Protein AF-E7NC56-F1 (afdb_monomer)

Sequence (270 aa):
MKQPMNSKALTGGRTSPEFTEFTEALETSGTAPSSPSRRSALGLLSATAAGMLAGCTALPSSSGVTRSGVAASDTNALIETAPGPGEGDSAEDIVNGFLRAAIAGF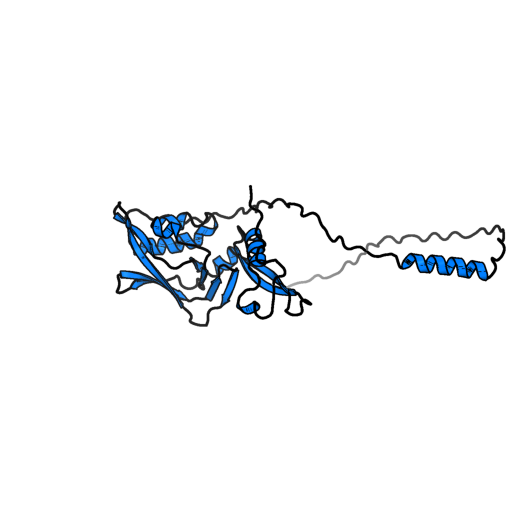SDDFATAKQFLSDHAVAQWRPLATVSAYSGSTEPQVSVAANGSFRVTSGQVGVLDSLGVFTPAQEGATYDGEFSLATNSTGQWRIVGLPQGILLPFSRLMQNFAVSSLAFLSGDRSRFVPELRWYPRSSQADSLVAGLLAGPSEWLSKGAFSLIPPNAGRAGRG

Nearest PDB structures (foldseek):
  3bzq-assembly1_A  TM=3.616E-01  e=1.947E+00  Mycobacterium tuberculosis H37Rv
  4pj8-assembly1_D  TM=1.754E-01  e=4.005E+00  Homo sapiens
  7k0x-assembly2_A  TM=1.407E-01  e=3.552E+00  Monodelphis domestica

Solvent-accessible surface area (backbone atoms only — not comparable to full-atom values): 16796 Å² total; per-residue (Å²): 142,87,87,82,88,89,88,81,89,85,88,83,89,80,84,80,89,80,83,82,82,85,85,81,87,84,87,90,77,89,78,86,78,79,84,74,56,80,69,60,59,56,53,54,56,52,55,59,61,61,63,69,74,73,72,75,80,74,71,73,92,68,76,82,85,73,84,73,78,80,74,79,79,86,67,90,61,83,83,59,78,52,72,61,75,61,89,82,46,48,70,67,51,40,55,55,40,27,50,51,10,51,64,32,14,83,83,60,81,28,52,54,24,46,62,28,32,30,75,69,31,49,76,71,58,38,62,66,54,22,40,39,24,23,73,60,87,61,77,68,44,79,45,77,44,97,87,71,33,38,38,40,35,37,58,30,51,26,38,29,42,65,76,13,44,72,44,74,46,56,93,88,33,65,43,80,40,59,34,36,72,44,63,48,99,85,68,43,59,22,36,56,42,64,64,72,24,41,69,37,38,41,66,55,48,62,70,50,32,42,82,42,75,47,73,31,27,32,80,85,64,81,45,77,45,75,42,74,27,45,31,48,59,94,47,32,75,61,48,50,53,52,35,57,62,71,34,56,53,81,91,45,45,86,53,32,43,58,88,65,58,92,83,63,70,81,81,75,87,125

Secondary structure (DSSP, 8-state):
---------------PPP----------------PPPHHHHHHHHHHHHHHTT-------S-----------------------PPTT--HHHHHHHHHHHHHHTTTTTTHHHHTTB-HHHHHH--TTSEEEEE-SSSPPEEEE-TTS-EEEEEEEEEEEETTS-EEEPPTT-EEEEEEEEEE-TTS-EEEEE--SSEEEEHHHHHHHEEEEEEEEEETTSSSEEEEEEEEEGGGHHHHHHHHHHH-S-TTTTTTEE--S-TT--PPP--

pLDDT: mean 79.97, std 22.04, range 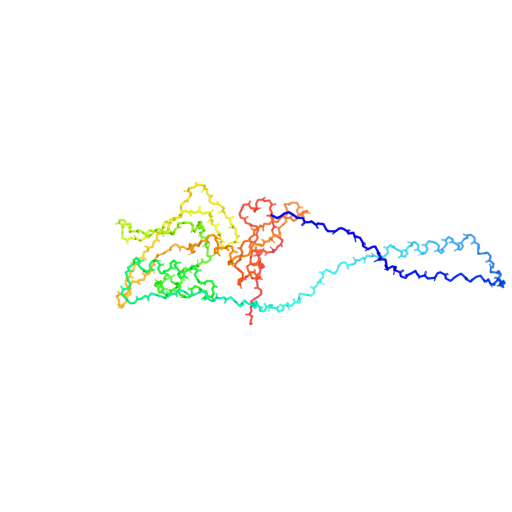[31.19, 98.62]

Mean predicted aligned error: 14.91 Å

Structure (mmCIF, N/CA/C/O backbone):
data_AF-E7NC56-F1
#
_entry.id   AF-E7NC56-F1
#
loop_
_atom_site.group_PDB
_atom_site.id
_atom_site.type_symbol
_atom_site.label_atom_id
_atom_site.label_alt_id
_atom_site.label_comp_id
_atom_site.label_asym_id
_atom_site.label_entity_id
_atom_site.label_seq_id
_atom_site.pdbx_PDB_ins_code
_atom_site.Cartn_x
_atom_site.Cartn_y
_atom_site.Cartn_z
_atom_site.occupancy
_atom_site.B_iso_or_equiv
_atom_site.auth_seq_id
_atom_site.auth_comp_id
_atom_site.auth_asym_id
_atom_site.auth_atom_id
_atom_site.pdbx_PDB_model_num
ATOM 1 N N . MET A 1 1 ? 48.248 32.613 26.840 1.00 44.12 1 MET A N 1
ATOM 2 C CA . MET A 1 1 ? 49.475 31.822 26.608 1.00 44.12 1 MET A CA 1
ATOM 3 C C . MET A 1 1 ? 49.580 31.503 25.123 1.00 44.12 1 MET A C 1
ATOM 5 O O . MET A 1 1 ? 48.782 30.734 24.612 1.00 44.12 1 MET A O 1
ATOM 9 N N . LYS A 1 2 ? 50.495 32.182 24.425 1.00 42.22 2 LYS A N 1
ATOM 10 C CA . LYS A 1 2 ? 50.956 31.888 23.059 1.00 42.22 2 LYS A CA 1
ATOM 11 C C . LYS A 1 2 ? 52.373 31.326 23.190 1.00 42.22 2 LYS A C 1
ATOM 13 O O . LYS A 1 2 ? 53.119 31.962 23.925 1.00 42.22 2 LYS A O 1
ATOM 18 N N . GLN A 1 3 ? 52.725 30.237 22.493 1.00 41.44 3 GLN A N 1
ATOM 19 C CA . GLN A 1 3 ? 53.994 30.003 21.754 1.00 41.44 3 GLN A CA 1
ATOM 20 C C . GLN A 1 3 ? 54.173 28.522 21.321 1.00 41.44 3 GLN A C 1
ATOM 22 O O . GLN A 1 3 ? 53.397 27.691 21.781 1.00 41.44 3 GLN A O 1
ATOM 27 N N . PRO A 1 4 ? 55.075 28.196 20.360 1.00 48.81 4 PRO A N 1
ATOM 28 C CA . PRO A 1 4 ? 54.645 27.646 19.069 1.00 48.81 4 PRO A CA 1
ATOM 29 C C . PRO A 1 4 ? 55.529 26.479 18.541 1.00 48.81 4 PRO A C 1
ATOM 31 O O . PRO A 1 4 ? 56.379 25.964 19.252 1.00 48.81 4 PRO A O 1
ATOM 34 N N . MET A 1 5 ? 55.335 26.147 17.253 1.00 36.03 5 MET A N 1
ATOM 35 C CA . MET A 1 5 ? 56.290 25.598 16.262 1.00 36.03 5 MET A CA 1
ATOM 36 C C . MET A 1 5 ? 57.118 24.340 16.595 1.00 36.03 5 MET A C 1
ATOM 38 O O . MET A 1 5 ? 58.042 24.387 17.397 1.00 36.03 5 MET A O 1
ATOM 42 N N . ASN A 1 6 ? 57.000 23.317 15.735 1.00 36.84 6 ASN A N 1
ATOM 43 C CA . ASN A 1 6 ? 58.138 22.986 14.867 1.00 36.84 6 ASN A CA 1
ATOM 44 C C . ASN A 1 6 ? 57.763 22.204 13.599 1.00 36.84 6 ASN A C 1
ATOM 46 O O . ASN A 1 6 ? 56.942 21.292 13.615 1.00 36.84 6 ASN A O 1
ATOM 50 N N . SER A 1 7 ? 58.412 22.595 12.503 1.00 36.19 7 SER A N 1
ATOM 51 C CA . SER A 1 7 ? 58.369 21.981 11.176 1.00 36.19 7 SER A CA 1
ATOM 52 C C . SER A 1 7 ? 59.656 21.196 10.919 1.00 36.19 7 SER A C 1
ATOM 54 O O . SER A 1 7 ? 60.720 21.732 11.221 1.00 36.19 7 SER A O 1
ATOM 56 N N . LYS A 1 8 ? 59.579 20.037 10.254 1.00 35.06 8 LYS A N 1
ATOM 57 C CA . LYS A 1 8 ? 60.249 19.715 8.969 1.00 35.06 8 LYS A CA 1
ATOM 58 C C . LYS A 1 8 ? 60.425 18.204 8.768 1.00 35.06 8 LYS A C 1
ATOM 60 O O . LYS A 1 8 ? 60.969 17.513 9.615 1.00 35.06 8 LYS A O 1
ATOM 65 N N . ALA A 1 9 ? 59.981 17.788 7.581 1.00 36.16 9 ALA A N 1
ATOM 66 C CA . ALA A 1 9 ? 60.618 16.911 6.599 1.00 36.16 9 ALA A CA 1
ATOM 67 C C . ALA A 1 9 ? 61.531 15.764 7.068 1.00 36.16 9 ALA A C 1
ATOM 69 O O . ALA A 1 9 ? 62.615 15.996 7.594 1.00 36.16 9 ALA A O 1
ATOM 70 N N . LEU A 1 10 ? 61.186 14.550 6.629 1.00 39.09 10 LEU A N 1
ATOM 71 C CA . LEU A 1 10 ? 62.171 13.570 6.180 1.00 39.09 10 LEU A CA 1
ATOM 72 C C . LEU A 1 10 ? 61.641 12.793 4.972 1.00 39.09 10 LEU A C 1
ATOM 74 O O . LEU A 1 10 ? 60.630 12.099 5.016 1.00 39.09 10 LEU A O 1
ATOM 78 N N . THR A 1 11 ? 62.366 13.001 3.884 1.00 35.19 11 THR A N 1
ATOM 79 C CA . THR A 1 11 ? 62.331 12.335 2.590 1.00 35.19 11 THR A CA 1
ATOM 80 C C . THR A 1 11 ? 63.034 10.977 2.700 1.00 35.19 11 THR A C 1
ATOM 82 O O . THR A 1 11 ? 64.074 10.878 3.345 1.00 35.19 11 THR A O 1
ATOM 85 N N . GLY A 1 12 ? 62.511 9.952 2.027 1.00 32.28 12 GLY A N 1
ATOM 86 C CA . GLY A 1 12 ? 63.159 8.647 1.832 1.00 32.28 12 GLY A CA 1
ATOM 87 C C . GLY A 1 12 ? 62.085 7.601 1.526 1.00 32.28 12 GLY A C 1
ATOM 88 O O . GLY A 1 12 ? 61.249 7.328 2.371 1.00 32.28 12 GLY A O 1
ATOM 89 N N . GLY A 1 13 ? 61.934 7.049 0.324 1.00 31.19 13 GLY A N 1
ATOM 90 C CA . GLY A 1 13 ? 62.962 6.620 -0.618 1.00 31.19 13 GLY A CA 1
ATOM 91 C C . GLY A 1 13 ? 63.136 5.109 -0.471 1.00 31.19 13 GLY A C 1
ATOM 92 O O . GLY A 1 13 ? 63.957 4.671 0.327 1.00 31.19 13 GLY A O 1
ATOM 93 N N . ARG A 1 14 ? 62.348 4.309 -1.207 1.00 35.88 14 ARG A N 1
ATOM 94 C CA . ARG A 1 14 ? 62.630 2.878 -1.410 1.00 35.88 14 ARG A CA 1
ATOM 95 C C . ARG A 1 14 ? 62.064 2.376 -2.748 1.00 35.88 14 ARG A C 1
ATOM 97 O O . ARG A 1 14 ? 60.948 1.887 -2.840 1.00 35.88 14 ARG A O 1
ATOM 104 N N . THR A 1 15 ? 62.863 2.654 -3.772 1.00 39.06 15 THR A N 1
ATOM 105 C CA . THR A 1 15 ? 63.234 1.835 -4.943 1.00 39.06 15 THR A CA 1
ATOM 106 C C . THR A 1 15 ? 62.463 0.535 -5.222 1.00 39.06 15 THR A C 1
ATOM 108 O O . THR A 1 15 ? 62.539 -0.422 -4.449 1.00 39.06 15 THR A O 1
ATOM 111 N N . SER A 1 16 ? 61.842 0.490 -6.405 1.00 40.41 16 SER A N 1
ATOM 112 C CA . SER A 1 16 ? 61.471 -0.714 -7.164 1.00 40.41 16 SER A CA 1
ATOM 113 C C . SER A 1 16 ? 62.717 -1.470 -7.649 1.00 40.41 16 SER A C 1
ATOM 115 O O . SER A 1 16 ? 63.708 -0.814 -7.973 1.00 40.41 16 SER A O 1
ATOM 117 N N . PRO A 1 17 ? 62.697 -2.810 -7.757 1.00 40.22 17 PRO A N 1
ATOM 118 C CA . PRO A 1 17 ? 63.779 -3.542 -8.394 1.00 40.22 17 PRO A CA 1
ATOM 119 C C . PRO A 1 17 ? 63.638 -3.509 -9.922 1.00 40.22 17 PRO A C 1
ATOM 121 O O . PRO A 1 17 ? 62.628 -3.910 -10.499 1.00 40.22 17 PRO A O 1
ATOM 124 N N . GLU A 1 18 ? 64.698 -2.993 -10.527 1.00 33.75 18 GLU A N 1
ATOM 125 C CA . GLU A 1 18 ? 65.086 -3.026 -11.931 1.00 33.75 18 GLU A CA 1
ATOM 126 C C . GLU A 1 18 ? 65.321 -4.482 -12.372 1.00 33.75 18 GLU A C 1
ATOM 128 O O . GLU A 1 18 ? 66.061 -5.223 -11.722 1.00 33.75 18 GLU A O 1
ATOM 133 N N . PHE A 1 19 ? 64.656 -4.916 -13.445 1.00 35.62 19 PHE A N 1
ATOM 134 C CA . PHE A 1 19 ? 64.898 -6.221 -14.060 1.00 35.62 19 PHE A CA 1
ATOM 135 C C . PHE A 1 19 ? 66.087 -6.074 -15.012 1.00 35.62 19 PHE A C 1
ATOM 137 O O . PHE A 1 19 ? 66.004 -5.380 -16.022 1.00 35.62 19 PHE A O 1
ATOM 144 N N . THR A 1 20 ? 67.201 -6.695 -14.636 1.00 37.91 20 THR A N 1
ATOM 145 C CA . THR A 1 20 ? 68.468 -6.694 -15.365 1.00 37.91 20 THR A CA 1
ATOM 146 C C . THR A 1 20 ? 68.317 -7.336 -16.742 1.00 37.91 20 THR A C 1
ATOM 148 O O . THR A 1 20 ? 67.978 -8.511 -16.874 1.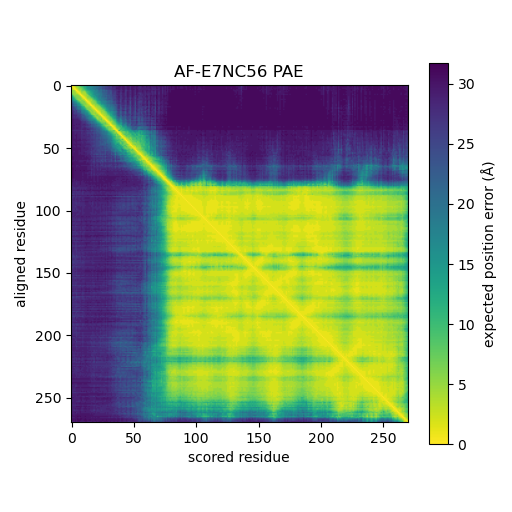00 37.91 20 THR A O 1
ATOM 151 N N . GLU A 1 21 ? 68.606 -6.538 -17.762 1.00 35.66 21 GLU A N 1
ATOM 152 C CA . GLU A 1 21 ? 68.786 -6.931 -19.152 1.00 35.66 21 GLU A CA 1
ATOM 153 C C . GLU A 1 21 ? 70.152 -7.628 -19.287 1.00 35.66 21 GLU A C 1
ATOM 155 O O . GLU A 1 21 ? 71.199 -6.997 -19.153 1.00 35.66 21 GLU A O 1
ATOM 160 N N . PHE A 1 22 ? 70.158 -8.948 -19.493 1.00 36.94 22 PHE A N 1
ATOM 161 C CA . PHE A 1 22 ? 71.372 -9.695 -19.826 1.00 36.94 22 PHE A CA 1
ATOM 162 C C . PHE A 1 22 ? 71.573 -9.658 -21.341 1.00 36.94 22 PHE A C 1
ATOM 164 O O . PHE A 1 22 ? 70.850 -10.303 -22.101 1.00 36.94 22 PHE A O 1
ATOM 171 N N . THR A 1 23 ? 72.559 -8.877 -21.773 1.00 35.78 23 THR A N 1
ATOM 172 C CA . THR A 1 23 ? 73.103 -8.901 -23.129 1.00 35.78 23 THR A CA 1
ATOM 173 C C . THR A 1 23 ? 74.273 -9.878 -23.156 1.00 35.78 23 THR A C 1
ATOM 175 O O . THR A 1 23 ? 75.308 -9.623 -22.548 1.00 35.78 23 THR A O 1
ATOM 178 N N . GLU A 1 24 ? 74.129 -10.974 -23.898 1.00 38.94 24 GLU A N 1
ATOM 179 C CA . GLU A 1 24 ? 75.252 -11.816 -24.310 1.00 38.94 24 GLU A CA 1
ATOM 180 C C . GLU A 1 24 ? 75.225 -11.933 -25.842 1.00 38.94 24 GLU A C 1
ATOM 182 O O . GLU A 1 24 ? 74.338 -12.542 -26.439 1.00 38.94 24 GLU A O 1
ATOM 187 N N . ALA A 1 25 ? 76.181 -11.260 -26.483 1.00 35.66 25 ALA A N 1
ATOM 188 C CA . ALA A 1 25 ? 76.693 -11.611 -27.805 1.00 35.66 25 ALA A CA 1
ATOM 189 C C . ALA A 1 25 ? 77.751 -12.710 -27.577 1.00 35.66 25 ALA A C 1
ATOM 191 O O . ALA A 1 25 ? 78.387 -12.714 -26.532 1.00 35.66 25 ALA A O 1
ATOM 192 N N . LEU A 1 26 ? 78.063 -13.657 -28.450 1.00 36.00 26 LEU A N 1
ATOM 193 C CA . LEU A 1 26 ? 77.989 -13.793 -29.897 1.00 36.00 26 LEU A CA 1
ATOM 194 C C . LEU A 1 26 ? 78.339 -15.277 -30.140 1.00 36.00 26 LEU A C 1
ATOM 196 O O . LEU A 1 26 ? 79.217 -15.771 -29.446 1.00 36.00 26 LEU A O 1
ATOM 200 N N . GLU A 1 27 ? 77.782 -15.960 -31.140 1.00 33.62 27 GLU A N 1
ATOM 201 C CA . GLU A 1 27 ? 78.628 -16.770 -32.031 1.00 33.62 27 GLU A CA 1
ATOM 202 C C . GLU A 1 27 ? 77.868 -17.205 -33.282 1.00 33.62 27 GLU A C 1
ATOM 204 O O . GLU A 1 27 ? 76.815 -17.841 -33.258 1.00 33.62 27 GLU A O 1
ATOM 209 N N . THR A 1 28 ? 78.419 -16.783 -34.412 1.00 40.44 28 THR A N 1
ATOM 210 C CA . THR A 1 28 ? 77.951 -17.075 -35.757 1.00 40.44 28 THR A CA 1
ATOM 211 C C . THR A 1 28 ? 78.711 -18.306 -36.236 1.00 40.44 28 THR A C 1
ATOM 213 O O . THR A 1 28 ? 79.926 -18.260 -36.393 1.00 40.44 28 THR A O 1
ATOM 216 N N . SER A 1 29 ? 78.005 -19.402 -36.499 1.00 35.81 29 SER A N 1
ATOM 217 C CA . SER A 1 29 ? 78.518 -20.516 -37.297 1.00 35.81 29 SER A CA 1
ATOM 218 C C . SER A 1 29 ? 77.500 -20.834 -38.380 1.00 35.81 29 SER A C 1
ATOM 220 O O . SER A 1 29 ? 76.316 -21.033 -38.116 1.00 35.81 29 SER A O 1
ATOM 222 N N . GLY A 1 30 ? 77.960 -20.741 -39.624 1.00 42.88 30 GLY A N 1
ATOM 223 C CA . GLY A 1 30 ? 77.111 -20.716 -40.801 1.00 42.88 30 GLY A CA 1
ATOM 224 C C . GLY A 1 30 ? 76.498 -22.062 -41.164 1.00 42.88 30 GLY A C 1
ATOM 225 O O . GLY A 1 30 ? 77.017 -23.122 -40.839 1.00 42.88 30 GLY A O 1
ATOM 226 N N . THR A 1 31 ? 75.415 -21.989 -41.930 1.00 39.78 31 THR A N 1
ATOM 227 C CA . THR A 1 31 ? 75.185 -22.761 -43.158 1.00 39.78 31 THR A CA 1
ATOM 228 C C . THR A 1 31 ? 74.042 -22.054 -43.880 1.00 39.78 31 THR A C 1
ATOM 230 O O . THR A 1 31 ? 72.972 -21.860 -43.311 1.00 39.78 31 THR A O 1
ATOM 233 N N . ALA A 1 32 ? 74.278 -21.600 -45.108 1.00 51.22 32 ALA A N 1
ATOM 234 C CA . ALA A 1 32 ? 73.263 -20.961 -45.933 1.00 51.22 32 ALA A CA 1
ATOM 235 C C . ALA A 1 32 ? 72.260 -22.009 -46.449 1.00 51.22 32 ALA A C 1
ATOM 237 O O . ALA A 1 32 ? 72.686 -22.922 -47.160 1.00 51.22 32 ALA A O 1
ATOM 238 N N . PRO A 1 33 ? 70.943 -21.886 -46.192 1.00 50.03 33 PRO A N 1
ATOM 239 C CA . PRO A 1 33 ? 69.958 -22.550 -47.021 1.00 50.03 33 PRO A CA 1
ATOM 240 C C . PRO A 1 33 ? 69.615 -21.657 -48.220 1.00 50.03 33 PRO A C 1
ATOM 242 O O . PRO A 1 33 ? 69.352 -20.459 -48.112 1.00 50.03 33 PRO A O 1
ATOM 245 N N . SER A 1 34 ? 69.659 -22.288 -49.385 1.00 56.50 34 SER A N 1
ATOM 246 C CA . SER A 1 34 ? 69.280 -21.794 -50.705 1.00 56.50 34 SER A CA 1
ATOM 247 C C . SER A 1 34 ? 68.043 -20.888 -50.714 1.00 56.50 34 SER A C 1
ATOM 249 O O . SER A 1 34 ? 67.002 -21.234 -50.155 1.00 56.50 34 SER A O 1
ATOM 251 N N . SER A 1 35 ? 68.143 -19.770 -51.440 1.00 54.38 35 SER A N 1
ATOM 252 C CA . SER A 1 35 ? 67.028 -18.869 -51.748 1.00 54.38 35 SER A CA 1
ATOM 253 C C . SER A 1 35 ? 65.849 -19.645 -52.356 1.00 54.38 35 SER A C 1
ATOM 255 O O . SER A 1 35 ? 66.011 -20.252 -53.420 1.00 54.38 35 SER A O 1
ATOM 257 N N . PRO A 1 36 ? 64.654 -19.637 -51.737 1.00 49.56 36 PRO A N 1
ATOM 258 C CA . PRO A 1 36 ? 63.480 -20.178 -52.392 1.00 49.56 36 PRO A CA 1
ATOM 259 C C . PRO A 1 36 ? 63.074 -19.232 -53.525 1.00 49.56 36 PRO A C 1
ATOM 261 O O . PRO A 1 36 ? 63.058 -18.008 -53.378 1.00 49.56 36 PRO A O 1
ATOM 264 N N . SER A 1 37 ? 62.737 -19.803 -54.681 1.00 59.75 37 SER A N 1
ATOM 265 C CA . SER A 1 37 ? 62.244 -19.034 -55.824 1.00 59.75 37 SER A CA 1
ATOM 266 C C . SER A 1 37 ? 61.050 -18.148 -55.423 1.00 59.75 37 SER A C 1
ATOM 268 O O . SER A 1 37 ? 60.208 -18.547 -54.613 1.00 59.75 37 SER A O 1
ATOM 270 N N . ARG A 1 38 ? 60.934 -16.955 -56.031 1.00 56.28 38 ARG A N 1
ATOM 271 C CA . ARG A 1 38 ? 59.875 -15.953 -55.758 1.00 56.28 38 ARG A CA 1
ATOM 272 C C . ARG A 1 38 ? 58.436 -16.504 -55.831 1.00 56.28 38 ARG A C 1
ATOM 274 O O . ARG A 1 38 ? 57.517 -15.865 -55.333 1.00 56.28 38 ARG A O 1
ATOM 281 N N . ARG A 1 39 ? 58.238 -17.689 -56.422 1.00 55.00 39 ARG A N 1
ATOM 282 C CA . ARG A 1 39 ? 56.946 -18.384 -56.533 1.00 55.00 39 ARG A CA 1
ATOM 283 C C . ARG A 1 39 ? 56.545 -19.144 -55.259 1.00 55.00 39 ARG A C 1
ATOM 285 O O . ARG A 1 39 ? 55.359 -19.195 -54.959 1.00 55.00 39 ARG A O 1
ATOM 292 N N . SER A 1 40 ? 57.494 -19.661 -54.472 1.00 51.19 40 SER A N 1
ATOM 293 C CA . SER A 1 40 ? 57.187 -20.361 -53.208 1.00 51.19 40 SER A CA 1
ATOM 294 C C . SER A 1 40 ? 56.943 -19.403 -52.038 1.00 51.19 40 SER A C 1
ATOM 296 O O . SER A 1 40 ? 56.149 -19.714 -51.155 1.00 51.19 40 SER A O 1
ATOM 298 N N . ALA A 1 41 ? 57.554 -18.213 -52.058 1.00 52.09 41 ALA A N 1
ATOM 299 C CA . ALA A 1 41 ? 57.306 -17.180 -51.050 1.00 52.09 41 ALA A CA 1
ATOM 300 C C . ALA A 1 41 ? 55.872 -16.616 -51.135 1.00 52.09 41 ALA A C 1
ATOM 302 O O . ALA A 1 41 ? 55.228 -16.431 -50.106 1.00 52.09 41 ALA A O 1
ATOM 303 N N . LEU A 1 42 ? 55.328 -16.425 -52.347 1.00 51.56 42 LEU A N 1
ATOM 304 C CA . LEU A 1 42 ? 53.937 -15.980 -52.534 1.00 51.56 42 LEU A CA 1
ATOM 305 C C . LEU A 1 42 ? 52.900 -17.038 -52.112 1.00 51.56 42 LEU A C 1
ATOM 307 O O . LEU A 1 42 ? 51.817 -16.680 -51.650 1.00 51.56 42 LEU A O 1
ATOM 311 N N . GLY A 1 43 ? 53.234 -18.326 -52.254 1.00 50.44 43 GLY A N 1
ATOM 312 C CA . GLY A 1 43 ? 52.365 -19.434 -51.853 1.00 50.44 43 GLY A CA 1
ATOM 313 C C . GLY A 1 43 ? 52.196 -19.533 -50.336 1.00 50.44 43 GLY A C 1
ATOM 314 O O . GLY A 1 43 ? 51.070 -19.660 -49.858 1.00 50.44 43 GLY A O 1
ATOM 315 N N . LEU A 1 44 ? 53.289 -19.397 -49.574 1.00 52.53 44 LEU A N 1
ATOM 316 C CA . LEU A 1 44 ? 53.208 -19.387 -48.110 1.00 52.53 44 LEU A CA 1
ATOM 317 C C . LEU A 1 44 ? 52.479 -18.141 -47.588 1.00 52.53 44 LEU A C 1
ATOM 319 O O . LEU A 1 44 ? 51.628 -18.280 -46.724 1.00 52.53 44 LEU A O 1
ATOM 323 N N . LEU A 1 45 ? 52.729 -16.952 -48.150 1.00 53.12 45 LEU A N 1
ATOM 324 C CA . LEU A 1 45 ? 52.053 -15.712 -47.732 1.00 53.12 45 LEU A CA 1
ATOM 325 C C . LEU A 1 45 ? 50.533 -15.722 -47.995 1.00 53.12 45 LEU A C 1
ATOM 327 O O . LEU A 1 45 ? 49.779 -15.185 -47.185 1.00 53.12 45 LEU A O 1
ATOM 331 N N . SER A 1 46 ? 50.063 -16.365 -49.074 1.00 53.94 46 SER A N 1
ATOM 332 C CA . SER A 1 46 ? 48.616 -16.528 -49.323 1.00 53.94 46 SER A CA 1
ATOM 333 C C . SER A 1 46 ? 47.959 -17.563 -48.408 1.00 53.94 46 SER A C 1
ATOM 335 O O . SER A 1 46 ? 46.809 -17.379 -48.011 1.00 53.94 46 SER A O 1
ATOM 337 N N . ALA A 1 47 ? 48.670 -18.631 -48.035 1.00 54.72 47 ALA A N 1
ATOM 338 C CA . ALA A 1 47 ? 48.133 -19.654 -47.139 1.00 54.72 47 ALA A CA 1
ATOM 339 C C . ALA A 1 47 ? 47.965 -19.133 -45.698 1.00 54.72 47 ALA A C 1
ATOM 341 O O . ALA A 1 47 ? 46.960 -19.430 -45.053 1.00 54.72 47 ALA A O 1
ATOM 342 N N . THR A 1 48 ? 48.888 -18.296 -45.208 1.00 54.94 48 THR A N 1
ATOM 343 C CA . THR A 1 48 ? 48.774 -17.689 -43.869 1.00 54.94 48 THR A CA 1
ATOM 344 C C . THR A 1 48 ? 47.704 -16.595 -43.809 1.00 54.94 48 THR A C 1
ATOM 346 O O . THR A 1 48 ? 47.027 -16.465 -42.792 1.00 54.94 48 THR A O 1
ATOM 349 N N . ALA A 1 49 ? 47.499 -15.841 -44.897 1.00 54.69 49 ALA A N 1
ATOM 350 C CA . ALA A 1 49 ? 46.455 -14.815 -44.971 1.00 54.69 49 ALA A CA 1
ATOM 351 C C . ALA A 1 49 ? 45.034 -15.411 -45.014 1.00 54.69 49 ALA A C 1
ATOM 353 O O . ALA A 1 49 ? 44.117 -14.841 -44.428 1.00 54.69 49 ALA A O 1
ATOM 354 N N . ALA A 1 50 ? 44.842 -16.578 -45.641 1.00 56.56 50 ALA A N 1
ATOM 355 C CA . ALA A 1 50 ? 43.539 -17.247 -45.693 1.00 56.56 50 ALA A CA 1
ATOM 356 C C . ALA A 1 50 ? 43.127 -17.903 -44.356 1.00 56.56 50 ALA A C 1
ATOM 358 O O . ALA A 1 50 ? 41.937 -18.015 -44.070 1.00 56.56 50 ALA A O 1
ATOM 359 N N . GLY A 1 51 ? 44.088 -18.301 -43.512 1.00 56.38 51 GLY A N 1
ATOM 360 C CA . GLY A 1 51 ? 43.808 -18.935 -42.216 1.00 56.38 51 GLY A CA 1
ATOM 361 C C . GLY A 1 51 ? 43.281 -17.982 -41.135 1.00 56.38 51 GLY A C 1
ATOM 362 O O . GLY A 1 51 ? 42.603 -18.422 -40.210 1.00 56.38 51 GLY A O 1
ATOM 363 N N . MET A 1 52 ? 43.542 -16.676 -41.253 1.00 56.72 52 MET A N 1
ATOM 364 C CA . MET A 1 52 ? 43.149 -15.687 -40.238 1.00 56.72 52 MET A CA 1
ATOM 365 C C . MET A 1 52 ? 41.692 -15.202 -40.357 1.00 56.72 52 MET A C 1
ATOM 367 O O . MET A 1 52 ? 41.206 -14.543 -39.442 1.00 56.72 52 MET A O 1
ATOM 371 N N . LEU A 1 53 ? 40.966 -15.548 -41.430 1.00 56.12 53 LEU A N 1
ATOM 372 C CA . LEU A 1 53 ? 39.560 -15.144 -41.617 1.00 56.12 53 LEU A CA 1
ATOM 373 C C . LEU A 1 53 ? 38.523 -16.174 -41.132 1.00 56.12 53 LEU A C 1
ATOM 375 O O . LEU A 1 53 ? 37.330 -15.890 -41.170 1.00 56.12 53 LEU A O 1
ATOM 379 N N . ALA A 1 54 ? 38.940 -17.343 -40.637 1.00 59.09 54 ALA A N 1
ATOM 380 C CA . ALA A 1 54 ? 38.028 -18.379 -40.130 1.00 59.09 54 ALA A CA 1
ATOM 381 C C . ALA A 1 54 ? 37.794 -18.312 -38.605 1.00 59.09 54 ALA A C 1
ATOM 383 O O . ALA A 1 54 ? 37.322 -19.271 -37.997 1.00 59.09 54 ALA A O 1
ATOM 384 N N . GLY A 1 55 ? 38.116 -17.185 -37.969 1.00 55.53 55 GLY A N 1
ATOM 385 C CA . GLY A 1 55 ? 37.841 -16.939 -36.554 1.00 55.53 55 GLY A CA 1
ATOM 386 C C . GLY A 1 55 ? 36.424 -16.419 -36.316 1.00 55.53 55 GLY A C 1
ATOM 387 O O . GLY A 1 55 ? 36.263 -15.334 -35.767 1.00 55.53 55 GLY A O 1
ATOM 388 N N . CYS A 1 56 ? 35.387 -17.150 -36.732 1.00 63.50 56 CYS A N 1
ATOM 389 C CA . CYS A 1 56 ? 34.036 -16.865 -36.253 1.00 63.50 56 CYS A CA 1
ATOM 390 C C . CYS A 1 56 ? 33.986 -17.222 -34.764 1.00 63.50 56 CYS A C 1
ATOM 392 O O . CYS A 1 56 ? 33.892 -18.395 -34.406 1.00 63.50 56 CYS A O 1
ATOM 394 N N . THR A 1 57 ? 34.050 -16.228 -33.880 1.00 60.62 57 THR A N 1
ATOM 395 C CA . THR A 1 57 ? 33.657 -16.420 -32.485 1.00 60.62 57 THR A CA 1
ATOM 396 C C . THR A 1 57 ? 32.155 -16.688 -32.476 1.00 60.62 57 THR A C 1
ATOM 398 O O . THR A 1 57 ? 31.329 -15.780 -32.502 1.00 60.62 57 THR A O 1
ATOM 401 N N . ALA A 1 58 ? 31.781 -17.966 -32.518 1.00 60.25 58 ALA A N 1
ATOM 402 C CA . ALA A 1 58 ? 30.412 -18.373 -32.273 1.00 60.25 58 ALA A CA 1
ATOM 403 C C . ALA A 1 58 ? 30.075 -17.961 -30.836 1.00 60.25 58 ALA A C 1
ATOM 405 O O . ALA A 1 58 ? 30.527 -18.591 -29.878 1.00 60.25 58 ALA A O 1
ATOM 406 N N . LEU A 1 59 ? 29.324 -16.867 -30.682 1.00 56.72 59 LEU A N 1
ATOM 407 C CA . LEU A 1 59 ? 28.654 -16.583 -29.422 1.00 56.72 59 LEU A CA 1
ATOM 408 C C . LEU A 1 59 ? 27.816 -17.821 -29.081 1.00 56.72 59 LEU A C 1
ATOM 410 O O . LEU A 1 59 ? 27.031 -18.251 -29.932 1.00 56.72 59 LEU A O 1
ATOM 414 N N . PRO A 1 60 ? 27.972 -18.419 -27.887 1.00 57.28 60 PRO A N 1
ATOM 415 C CA . PRO A 1 60 ? 27.144 -19.541 -27.485 1.00 57.28 60 PRO A CA 1
ATOM 416 C C . PRO A 1 60 ? 25.676 -19.118 -27.561 1.00 57.28 60 PRO A C 1
ATOM 418 O O . PRO A 1 60 ? 25.217 -18.293 -26.776 1.00 57.28 60 PRO A O 1
ATOM 421 N N . SER A 1 61 ? 24.925 -19.669 -28.515 1.00 61.66 61 SER A N 1
ATOM 422 C CA . SER A 1 61 ? 23.488 -19.405 -28.670 1.00 61.66 61 SER A CA 1
ATOM 423 C C . SER A 1 61 ? 22.644 -20.125 -27.611 1.00 61.66 61 SER A C 1
ATOM 425 O O . SER A 1 61 ? 21.418 -20.055 -27.626 1.00 61.66 61 SER A O 1
ATOM 427 N N . SER A 1 62 ? 23.299 -20.841 -26.697 1.00 64.31 62 SER A N 1
ATOM 428 C CA . SER A 1 62 ? 22.705 -21.546 -25.574 1.00 64.31 62 SER A CA 1
ATOM 429 C C . SER A 1 62 ? 23.701 -21.523 -24.419 1.00 64.31 62 SER A C 1
ATOM 431 O O . SER A 1 62 ? 24.754 -22.157 -24.476 1.00 64.31 62 SER A O 1
ATOM 433 N N . SER A 1 63 ? 23.381 -20.770 -23.370 1.00 62.59 63 SER A N 1
ATOM 434 C CA . SER A 1 63 ? 23.931 -21.015 -22.043 1.00 62.59 63 SER A CA 1
ATOM 435 C C . SER A 1 63 ? 22.924 -21.880 -21.289 1.00 62.59 63 SER A C 1
ATOM 437 O O . SER A 1 63 ? 21.723 -21.602 -21.279 1.00 62.59 63 SER A O 1
ATOM 439 N N . GLY A 1 64 ? 23.391 -22.977 -20.692 1.00 62.03 64 GLY A N 1
ATOM 440 C CA . GLY A 1 64 ? 22.555 -23.765 -19.794 1.00 62.03 64 GLY A CA 1
ATOM 441 C C . GLY A 1 64 ? 22.112 -22.881 -18.632 1.00 62.03 64 GLY A C 1
ATOM 442 O O . GLY A 1 64 ? 22.951 -22.293 -17.951 1.00 62.03 64 GLY A O 1
ATOM 443 N N . VAL A 1 65 ? 20.802 -22.756 -18.415 1.00 64.94 65 VAL A N 1
ATOM 444 C CA . VAL A 1 65 ? 20.268 -22.019 -17.267 1.00 64.94 65 VAL A CA 1
ATOM 445 C C . VAL A 1 65 ? 20.625 -22.802 -16.008 1.00 64.94 65 VAL A C 1
ATOM 447 O O . VAL A 1 65 ? 20.011 -23.820 -15.691 1.00 64.94 65 VAL A O 1
ATOM 450 N N . THR A 1 66 ? 21.643 -22.350 -15.288 1.00 55.00 66 THR A N 1
ATOM 451 C CA . THR A 1 66 ? 21.994 -22.910 -13.986 1.00 55.00 66 THR A CA 1
ATOM 452 C C . THR A 1 66 ? 21.067 -22.330 -12.927 1.00 55.00 66 THR A C 1
ATOM 454 O O . THR A 1 66 ? 20.973 -21.110 -12.775 1.00 55.00 66 THR A O 1
ATOM 457 N N . ARG A 1 67 ? 20.391 -23.197 -12.166 1.00 56.75 67 ARG A N 1
ATOM 458 C CA . ARG A 1 67 ? 19.643 -22.793 -10.971 1.00 56.75 67 ARG A CA 1
ATOM 459 C C . ARG A 1 67 ? 20.645 -22.273 -9.940 1.00 56.75 67 ARG A C 1
ATOM 461 O O . ARG A 1 67 ? 21.300 -23.062 -9.268 1.00 56.75 67 ARG A O 1
ATOM 468 N N . SER A 1 68 ? 20.760 -20.956 -9.819 1.00 51.56 68 SER A N 1
ATOM 469 C CA . SER A 1 68 ? 21.480 -20.360 -8.700 1.00 51.56 68 SER A CA 1
ATOM 470 C C . SER A 1 68 ? 20.615 -20.513 -7.452 1.00 51.56 68 SER A C 1
ATOM 472 O O . SER A 1 68 ? 19.436 -20.151 -7.466 1.00 51.56 68 SER A O 1
ATOM 474 N N . GLY A 1 69 ? 21.170 -21.101 -6.392 1.00 49.50 69 GLY A N 1
ATOM 475 C CA . GLY A 1 69 ? 20.509 -21.120 -5.091 1.00 49.50 69 GLY A CA 1
ATOM 476 C C . GLY A 1 69 ? 20.247 -19.686 -4.639 1.00 49.50 69 GLY A C 1
ATOM 477 O O . GLY A 1 69 ? 21.112 -18.823 -4.790 1.00 49.50 69 GLY A O 1
ATOM 478 N N . VAL A 1 70 ? 19.045 -19.422 -4.127 1.00 54.84 70 VAL A N 1
ATOM 479 C CA . VAL A 1 70 ? 18.737 -18.148 -3.474 1.00 54.84 70 VAL A CA 1
ATOM 480 C C . VAL A 1 70 ? 19.651 -18.066 -2.256 1.00 54.84 70 VAL A C 1
ATOM 482 O O . VAL A 1 70 ? 19.541 -18.902 -1.360 1.00 54.84 70 VAL A O 1
ATOM 485 N N . ALA A 1 71 ? 20.584 -17.113 -2.243 1.00 44.38 71 ALA A N 1
ATOM 486 C CA . ALA A 1 71 ? 21.308 -16.803 -1.021 1.00 44.38 71 ALA A CA 1
ATOM 487 C C . ALA A 1 71 ? 20.261 -16.404 0.021 1.00 44.38 71 ALA A C 1
ATOM 489 O O . ALA A 1 71 ? 19.435 -15.527 -0.248 1.00 44.38 71 ALA A O 1
ATOM 490 N N . ALA A 1 72 ? 20.251 -17.084 1.169 1.00 46.12 72 ALA A N 1
ATOM 491 C CA . ALA A 1 72 ? 19.449 -16.642 2.294 1.00 46.12 72 ALA A CA 1
ATOM 492 C C . ALA A 1 72 ? 19.842 -15.188 2.568 1.00 46.12 72 ALA A C 1
ATOM 494 O O . ALA A 1 72 ? 21.018 -14.879 2.759 1.00 46.12 72 ALA A O 1
ATOM 495 N N . SER A 1 73 ? 18.870 -14.284 2.481 1.00 47.22 73 SER A N 1
ATOM 496 C CA . SER A 1 73 ? 19.090 -12.909 2.893 1.00 47.22 73 SER A CA 1
ATOM 497 C C . SER A 1 73 ? 19.218 -12.956 4.411 1.00 47.22 73 SER A C 1
ATOM 499 O O . SER A 1 73 ? 18.199 -12.988 5.102 1.00 47.22 73 SER A O 1
ATOM 501 N N . ASP A 1 74 ? 20.457 -13.035 4.911 1.00 43.47 74 ASP A N 1
ATOM 502 C CA . ASP A 1 74 ? 20.805 -12.914 6.330 1.00 43.47 74 ASP A CA 1
ATOM 503 C C . ASP A 1 74 ? 20.432 -11.510 6.793 1.00 43.47 74 ASP A C 1
ATOM 505 O O . ASP A 1 74 ? 21.242 -10.590 6.909 1.00 43.47 74 ASP A O 1
ATOM 509 N N . THR A 1 75 ? 19.140 -11.322 7.003 1.00 48.38 75 THR A N 1
ATOM 510 C CA . THR A 1 75 ? 18.602 -10.084 7.515 1.00 48.38 75 THR A CA 1
ATOM 511 C C . THR A 1 75 ? 18.493 -10.319 9.004 1.00 48.38 75 THR A C 1
ATOM 513 O O . THR A 1 75 ? 17.484 -10.811 9.498 1.00 48.38 75 THR A O 1
ATOM 516 N N . ASN A 1 76 ? 19.560 -9.972 9.725 1.00 41.88 76 ASN A N 1
ATOM 517 C CA . ASN A 1 76 ? 19.530 -9.740 11.169 1.00 41.88 76 ASN A CA 1
ATOM 518 C C . ASN A 1 76 ? 18.683 -8.478 11.459 1.00 41.88 76 ASN A C 1
ATOM 520 O O . ASN A 1 76 ? 19.139 -7.519 12.080 1.00 41.88 76 ASN A O 1
ATOM 524 N N . ALA A 1 77 ? 17.489 -8.423 10.864 1.00 55.88 77 ALA A N 1
ATOM 525 C CA . ALA A 1 77 ? 16.556 -7.327 10.957 1.00 55.88 77 ALA A CA 1
ATOM 526 C C . ALA A 1 77 ? 15.877 -7.424 12.312 1.00 55.88 77 ALA A C 1
ATOM 528 O O . ALA A 1 77 ? 15.344 -8.468 12.687 1.00 55.88 77 ALA A O 1
ATOM 529 N N . LEU A 1 78 ? 15.887 -6.308 13.030 1.00 56.94 78 LEU A N 1
ATOM 530 C CA . LEU A 1 78 ? 15.000 -6.105 14.157 1.00 56.94 78 LEU A CA 1
ATOM 531 C C . LEU A 1 78 ? 13.565 -6.356 13.673 1.00 56.94 78 LEU A C 1
ATOM 533 O O . LEU A 1 78 ? 13.080 -5.642 12.795 1.00 56.94 78 LEU A O 1
ATOM 537 N N . ILE A 1 79 ? 12.922 -7.398 14.202 1.00 64.94 79 ILE A N 1
ATOM 538 C CA . ILE A 1 79 ? 11.521 -7.686 13.902 1.00 64.94 79 ILE A CA 1
ATOM 539 C C . ILE A 1 79 ? 10.705 -6.584 14.567 1.00 64.94 79 ILE A C 1
ATOM 541 O O . ILE A 1 79 ? 10.630 -6.500 15.792 1.00 64.94 79 ILE A O 1
ATOM 545 N N . GLU A 1 80 ? 10.128 -5.711 13.752 1.00 70.25 80 GLU A N 1
ATOM 546 C CA . GLU A 1 80 ? 9.159 -4.741 14.232 1.00 70.25 80 GLU A CA 1
ATOM 547 C C . GLU A 1 80 ? 7.816 -5.441 14.392 1.00 70.25 80 GLU A C 1
ATOM 549 O O . GLU A 1 80 ? 7.271 -5.993 13.440 1.00 70.25 80 GLU A O 1
ATOM 554 N N . THR A 1 81 ? 7.289 -5.427 15.611 1.00 75.88 81 THR A N 1
ATOM 555 C CA . THR A 1 81 ? 5.982 -6.000 15.927 1.00 75.88 81 THR A CA 1
ATOM 556 C C . THR A 1 81 ? 5.036 -4.898 16.368 1.00 75.88 81 THR A C 1
ATOM 558 O O . THR A 1 81 ? 5.387 -4.082 17.222 1.00 75.88 81 THR A O 1
ATOM 561 N N . ALA A 1 82 ? 3.818 -4.911 15.837 1.00 86.75 82 ALA A N 1
ATOM 562 C CA . ALA A 1 82 ? 2.697 -4.186 16.418 1.00 86.75 82 ALA A CA 1
ATOM 563 C C . ALA A 1 82 ? 1.863 -5.149 17.281 1.00 86.75 82 ALA A C 1
ATOM 565 O O . ALA A 1 82 ? 1.844 -6.349 17.002 1.00 86.75 82 ALA A O 1
ATOM 566 N N . PRO A 1 83 ? 1.168 -4.668 18.322 1.00 92.00 83 PRO A N 1
ATOM 567 C CA . PRO A 1 83 ? 0.150 -5.474 18.982 1.00 92.00 83 PRO A CA 1
ATOM 568 C C . PRO A 1 83 ? -1.040 -5.717 18.038 1.00 92.00 83 PRO A C 1
ATOM 570 O O . PRO A 1 83 ? -1.374 -4.860 17.214 1.00 92.00 83 PRO A O 1
ATOM 573 N N . GLY A 1 84 ? -1.680 -6.880 18.175 1.00 95.12 84 GLY A N 1
ATOM 574 C CA . GLY A 1 84 ? -2.984 -7.162 17.568 1.00 95.12 84 GLY A CA 1
ATOM 575 C C . GLY A 1 84 ? -4.131 -6.416 18.272 1.00 95.12 84 GLY A C 1
ATOM 576 O O . GLY A 1 84 ? -3.878 -5.679 19.229 1.00 95.12 84 GLY A O 1
ATOM 577 N N . PRO A 1 85 ? -5.387 -6.598 17.823 1.00 96.94 85 PRO A N 1
ATOM 578 C CA . PRO A 1 85 ? -6.545 -5.945 18.432 1.00 96.94 85 PRO A CA 1
ATOM 579 C C . PRO A 1 85 ? -6.779 -6.435 19.866 1.00 96.94 85 PRO A C 1
ATOM 581 O O . PRO A 1 85 ? -6.793 -7.642 20.124 1.00 96.94 85 PRO A O 1
ATOM 584 N N . GLY A 1 86 ? -6.987 -5.497 20.786 1.00 94.44 86 GLY A N 1
ATOM 585 C CA . GLY A 1 86 ? -7.345 -5.755 22.175 1.00 94.44 86 GLY A CA 1
ATOM 586 C C . GLY A 1 86 ? -8.823 -6.101 22.353 1.00 94.44 86 GLY A C 1
ATOM 587 O O . GLY A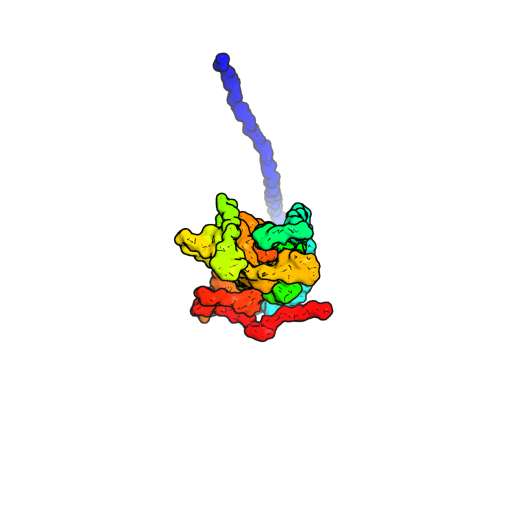 1 86 ? -9.686 -5.781 21.528 1.00 94.44 86 GLY A O 1
ATOM 588 N N . GLU A 1 87 ? -9.144 -6.769 23.461 1.00 94.06 87 GLU A N 1
ATOM 589 C CA . GLU A 1 87 ? -10.540 -6.953 23.853 1.00 94.06 87 GLU A CA 1
ATOM 590 C C . GLU A 1 87 ? -11.145 -5.615 24.286 1.00 94.06 87 GLU A C 1
ATOM 592 O O . GLU A 1 87 ? -10.601 -4.928 25.146 1.00 94.06 87 GLU A O 1
ATOM 597 N N . GLY A 1 88 ? -12.295 -5.258 23.711 1.00 94.00 88 GLY A N 1
ATOM 598 C CA . GLY A 1 88 ? -12.980 -4.005 24.034 1.00 94.00 88 GLY A CA 1
ATOM 599 C C . GLY A 1 88 ? -12.401 -2.758 23.361 1.00 94.00 88 GLY A C 1
ATOM 600 O O . GLY A 1 88 ? -12.911 -1.671 23.631 1.00 94.00 88 GLY A O 1
ATOM 601 N N . ASP A 1 89 ? -11.404 -2.901 22.477 1.00 97.62 89 ASP A N 1
ATOM 602 C CA . ASP A 1 89 ? -10.902 -1.806 21.638 1.00 97.62 89 ASP A CA 1
ATOM 603 C C . ASP A 1 89 ? -12.060 -1.094 20.930 1.00 97.62 89 ASP A C 1
ATOM 605 O O . ASP A 1 89 ? -12.977 -1.729 20.388 1.00 97.62 89 ASP A O 1
ATOM 609 N N . SER A 1 90 ? -12.020 0.240 20.923 1.00 96.75 90 SER A N 1
ATOM 610 C CA . SER A 1 90 ? -13.008 1.027 20.193 1.00 96.75 90 SER A CA 1
ATOM 611 C C . SER A 1 90 ? -12.846 0.835 18.681 1.00 96.75 90 SER A C 1
ATOM 613 O O . SER A 1 90 ? -11.799 0.417 18.187 1.00 96.75 90 SER A O 1
ATOM 615 N N . ALA A 1 91 ? -13.876 1.178 17.905 1.00 96.06 91 ALA A N 1
ATOM 616 C CA . ALA A 1 91 ? -13.790 1.120 16.445 1.00 96.06 91 ALA A CA 1
ATOM 617 C C . ALA A 1 91 ? -12.639 1.990 15.889 1.00 96.06 91 ALA A C 1
ATOM 619 O O . ALA A 1 91 ? -11.979 1.601 14.927 1.00 96.06 91 ALA A O 1
ATOM 620 N N . GLU A 1 92 ? -12.353 3.126 16.531 1.00 96.50 92 GLU A N 1
ATOM 621 C CA . GLU A 1 92 ? -11.224 3.989 16.179 1.00 96.50 92 GLU A CA 1
ATOM 622 C C . GLU A 1 92 ? -9.871 3.338 16.513 1.00 96.50 92 GLU A C 1
ATOM 624 O O . GLU A 1 92 ? -8.937 3.400 15.708 1.00 96.50 92 GLU A O 1
ATOM 629 N N . ASP A 1 93 ? -9.769 2.656 17.660 1.00 97.56 93 ASP A N 1
ATOM 630 C CA . ASP A 1 93 ? -8.559 1.922 18.054 1.00 97.56 93 ASP A CA 1
ATOM 631 C C . ASP A 1 93 ? -8.239 0.792 17.074 1.00 97.56 93 ASP A C 1
ATOM 633 O O . ASP A 1 93 ? -7.072 0.589 16.737 1.00 97.56 93 ASP A O 1
ATOM 637 N N . ILE A 1 94 ? -9.262 0.111 16.546 1.00 98.25 94 ILE A N 1
ATOM 638 C CA . ILE A 1 94 ? -9.102 -0.924 15.518 1.00 98.25 94 ILE A CA 1
ATOM 639 C C . ILE A 1 94 ? -8.511 -0.348 14.226 1.00 98.25 94 ILE A C 1
ATOM 641 O O . ILE A 1 94 ? -7.586 -0.939 13.666 1.00 98.25 94 ILE A O 1
ATOM 645 N N . VAL A 1 95 ? -8.996 0.806 13.752 1.00 98.25 95 VAL A N 1
ATOM 646 C CA . VAL A 1 95 ? -8.449 1.453 12.543 1.00 98.25 95 VAL A CA 1
ATOM 647 C C . VAL A 1 95 ? -7.004 1.893 12.777 1.00 98.25 95 VAL A C 1
ATOM 649 O O . VAL A 1 95 ? -6.121 1.572 11.981 1.00 98.25 95 VAL A O 1
ATOM 652 N N . ASN A 1 96 ? -6.730 2.566 13.894 1.00 97.56 96 ASN A N 1
ATOM 653 C CA . ASN A 1 96 ? -5.379 3.012 14.234 1.00 97.56 96 ASN A CA 1
ATOM 654 C C . ASN A 1 96 ? -4.408 1.836 14.445 1.00 97.56 96 ASN A C 1
ATOM 656 O O . ASN A 1 96 ? -3.250 1.889 14.024 1.00 97.56 96 ASN A O 1
ATOM 660 N N . GLY A 1 97 ? -4.872 0.759 15.080 1.00 97.81 97 GLY A N 1
ATOM 661 C CA . GLY A 1 97 ? -4.125 -0.480 15.266 1.00 97.81 97 GLY A CA 1
ATOM 662 C C . GLY A 1 97 ? -3.782 -1.149 13.941 1.00 97.81 97 GLY A C 1
ATOM 663 O O . GLY A 1 97 ? -2.620 -1.494 13.728 1.00 97.81 97 GLY A O 1
ATOM 664 N N . PHE A 1 98 ? -4.741 -1.222 13.015 1.00 98.44 98 PHE A N 1
ATOM 665 C CA . PHE A 1 98 ? -4.508 -1.711 11.659 1.00 98.44 98 PHE A CA 1
ATOM 666 C C . PHE A 1 98 ? -3.438 -0.895 10.924 1.00 98.44 98 PHE A C 1
ATOM 668 O O . PHE A 1 98 ? -2.516 -1.488 10.367 1.00 98.44 98 PHE A O 1
ATOM 675 N N . LEU A 1 99 ? -3.508 0.443 10.949 1.00 97.56 99 LEU A N 1
ATOM 676 C CA . LEU A 1 99 ? -2.516 1.302 10.285 1.00 97.56 99 LEU A CA 1
ATOM 677 C C . LEU A 1 99 ? -1.102 1.056 10.834 1.00 97.56 99 LEU A C 1
ATOM 679 O O . LEU A 1 99 ? -0.161 0.864 10.062 1.00 97.56 99 LEU A O 1
ATOM 683 N N . ARG A 1 100 ? -0.950 0.971 12.162 1.00 96.06 100 ARG A N 1
ATOM 684 C CA . ARG A 1 100 ? 0.338 0.644 12.798 1.00 96.06 100 ARG A CA 1
ATOM 685 C C . ARG A 1 100 ? 0.825 -0.760 12.439 1.00 96.06 100 ARG A C 1
ATOM 687 O O . ARG A 1 100 ? 1.997 -0.936 12.111 1.00 96.06 100 ARG A O 1
ATOM 694 N N . ALA A 1 101 ? -0.059 -1.754 12.484 1.00 96.94 101 ALA A N 1
ATOM 695 C CA . ALA A 1 101 ? 0.275 -3.135 12.152 1.00 96.94 101 ALA A CA 1
ATOM 696 C C . ALA A 1 101 ? 0.638 -3.306 10.671 1.00 96.94 101 ALA A C 1
ATOM 698 O O . ALA A 1 101 ? 1.530 -4.087 10.349 1.00 96.94 101 ALA A O 1
ATOM 699 N N . ALA A 1 102 ? 0.014 -2.541 9.773 1.00 96.62 102 ALA A N 1
ATOM 700 C CA . ALA A 1 102 ? 0.357 -2.530 8.357 1.00 96.62 102 ALA A CA 1
ATOM 701 C C . ALA A 1 102 ? 1.780 -1.998 8.116 1.00 96.62 102 ALA A C 1
ATOM 703 O O . ALA A 1 102 ? 2.504 -2.552 7.294 1.00 96.62 102 ALA A O 1
ATOM 704 N N . ILE A 1 103 ? 2.220 -0.983 8.868 1.00 95.00 103 ILE A N 1
ATOM 705 C CA . ILE A 1 103 ? 3.592 -0.454 8.780 1.00 95.00 103 ILE A CA 1
ATOM 706 C C . ILE A 1 103 ? 4.631 -1.510 9.204 1.00 95.00 103 ILE A C 1
ATOM 708 O O . ILE A 1 103 ? 5.687 -1.607 8.579 1.00 95.00 103 ILE A O 1
ATOM 712 N N . ALA A 1 104 ? 4.325 -2.315 10.226 1.00 93.25 104 ALA A N 1
ATOM 713 C CA . ALA A 1 104 ? 5.201 -3.375 10.744 1.00 93.25 104 ALA A CA 1
ATOM 714 C C . ALA A 1 104 ? 5.133 -4.701 9.946 1.00 93.25 104 ALA A C 1
ATOM 716 O O . ALA A 1 104 ? 5.978 -5.583 10.110 1.00 93.25 104 ALA A O 1
ATOM 717 N N . GLY A 1 105 ? 4.147 -4.843 9.054 1.00 92.62 105 GLY A N 1
ATOM 718 C CA . GLY A 1 105 ? 3.747 -6.124 8.461 1.00 92.62 105 GLY A CA 1
ATOM 719 C C . GLY A 1 105 ? 4.686 -6.729 7.408 1.00 92.62 105 GLY A C 1
ATOM 720 O O . GLY A 1 105 ? 4.438 -7.823 6.911 1.00 92.62 105 GLY A O 1
ATOM 721 N N . PHE A 1 106 ? 5.778 -6.061 7.032 1.00 90.31 106 PHE A N 1
ATOM 722 C CA . PHE A 1 106 ? 6.695 -6.586 6.005 1.00 90.31 106 PHE A CA 1
ATOM 723 C C . PHE A 1 106 ? 7.460 -7.838 6.453 1.00 90.31 106 PHE A C 1
ATOM 725 O O . PHE A 1 106 ? 7.923 -8.605 5.608 1.00 90.31 106 PHE A O 1
ATOM 732 N N . SER A 1 107 ? 7.600 -8.036 7.765 1.00 86.38 107 SER A N 1
ATOM 733 C CA . SER A 1 107 ? 8.327 -9.167 8.347 1.00 86.38 107 SER A CA 1
ATOM 734 C C . SER A 1 107 ? 7.480 -10.439 8.485 1.00 86.38 107 SER A C 1
ATOM 736 O O . SER A 1 107 ? 8.039 -11.534 8.485 1.00 86.38 107 SER A O 1
ATOM 738 N N . ASP A 1 108 ? 6.152 -10.311 8.560 1.00 87.50 108 ASP A N 1
ATOM 739 C CA . ASP A 1 108 ? 5.216 -11.394 8.892 1.00 87.50 108 ASP A CA 1
ATOM 740 C C . ASP A 1 108 ? 4.118 -11.607 7.829 1.00 87.50 108 ASP A C 1
ATOM 742 O O . ASP A 1 108 ? 3.098 -12.231 8.111 1.00 87.50 108 ASP A O 1
ATOM 746 N N . ASP A 1 109 ? 4.301 -11.084 6.611 1.00 90.56 109 ASP A N 1
ATOM 747 C CA . ASP A 1 109 ? 3.262 -11.044 5.564 1.00 90.56 109 ASP A CA 1
ATOM 748 C C . ASP A 1 109 ? 1.948 -10.403 6.058 1.00 90.56 109 ASP A C 1
ATOM 750 O O . ASP A 1 109 ? 0.832 -10.872 5.800 1.00 90.56 109 ASP A O 1
ATOM 75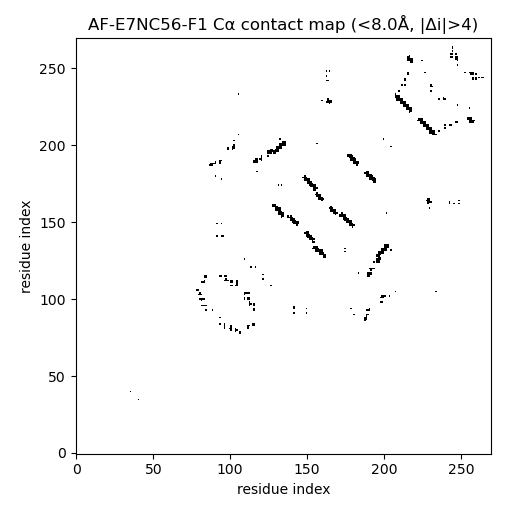4 N N . PHE A 1 110 ? 2.077 -9.303 6.798 1.00 95.38 110 PHE A N 1
ATOM 755 C CA . PHE A 1 110 ? 0.977 -8.525 7.357 1.00 95.38 110 PHE A CA 1
ATOM 756 C C . PHE A 1 110 ? 0.051 -9.363 8.250 1.00 95.38 110 PHE A C 1
ATOM 758 O O . PHE A 1 110 ? -1.135 -9.045 8.380 1.00 95.38 110 PHE A O 1
ATOM 765 N N . ALA A 1 111 ? 0.562 -10.444 8.853 1.00 95.50 111 ALA A N 1
ATOM 766 C CA . ALA A 1 111 ? -0.228 -11.362 9.668 1.00 95.50 111 ALA A CA 1
ATOM 767 C C . ALA A 1 111 ? -0.909 -10.632 10.827 1.00 95.50 111 ALA A C 1
ATOM 769 O O . ALA A 1 111 ? -2.097 -10.839 11.068 1.00 95.50 111 ALA A O 1
ATOM 770 N N . THR A 1 112 ? -0.196 -9.719 11.486 1.00 96.69 112 THR A N 1
ATOM 771 C CA . THR A 1 112 ? -0.762 -8.902 12.564 1.00 96.69 112 THR A CA 1
ATOM 772 C C . THR A 1 112 ? -1.847 -7.944 12.057 1.00 96.69 112 THR A C 1
ATOM 774 O O . THR A 1 112 ? -2.917 -7.854 12.653 1.00 96.69 112 THR A O 1
ATOM 777 N N . ALA A 1 113 ? -1.635 -7.274 10.918 1.00 97.94 113 ALA A N 1
ATOM 778 C CA . ALA A 1 113 ? -2.635 -6.367 10.343 1.00 97.94 113 ALA A CA 1
ATOM 779 C C . ALA A 1 113 ? -3.930 -7.107 9.963 1.00 97.94 113 ALA A C 1
ATOM 781 O O . ALA A 1 113 ? -5.027 -6.604 10.202 1.00 97.94 113 ALA A O 1
ATOM 782 N N . LYS A 1 114 ? -3.812 -8.340 9.448 1.00 98.12 114 LYS A N 1
ATOM 783 C CA . LYS A 1 114 ? -4.954 -9.207 9.113 1.00 98.12 114 LYS A CA 1
ATOM 784 C C . LYS A 1 114 ? -5.833 -9.530 10.332 1.00 98.12 114 LYS A C 1
ATOM 786 O O . LYS A 1 114 ? -7.022 -9.754 10.149 1.00 98.12 114 LYS A O 1
ATOM 791 N N . GLN A 1 115 ? -5.309 -9.491 11.562 1.00 97.81 115 GLN A N 1
ATOM 792 C CA . GLN A 1 115 ? -6.102 -9.745 12.779 1.00 97.81 115 GLN A CA 1
ATOM 793 C C . GLN A 1 115 ? -7.153 -8.658 13.060 1.00 97.81 115 GLN A C 1
ATOM 795 O O . GLN A 1 115 ? -8.166 -8.937 13.700 1.00 97.81 115 GLN A O 1
ATOM 800 N N . PHE A 1 116 ? -6.936 -7.431 12.572 1.00 98.38 116 PHE A N 1
ATOM 801 C CA . PHE A 1 116 ? -7.895 -6.324 12.690 1.00 98.38 116 PHE A CA 1
ATOM 802 C C . PHE A 1 116 ? -9.053 -6.431 11.687 1.00 98.38 116 PHE A C 1
ATOM 804 O O . PHE A 1 116 ? -10.055 -5.722 11.811 1.00 98.38 116 PHE A O 1
ATOM 811 N N . LEU A 1 117 ? -8.924 -7.301 10.686 1.00 98.50 117 LEU A N 1
ATOM 812 C CA . LEU A 1 117 ? -9.892 -7.477 9.613 1.00 98.50 117 LEU A CA 1
ATOM 813 C C . LEU A 1 117 ? -10.891 -8.593 9.951 1.00 98.50 117 LEU A C 1
ATOM 815 O O . LEU A 1 117 ? -10.624 -9.474 10.766 1.00 98.50 117 LEU A O 1
ATOM 819 N N . SER A 1 118 ? -12.056 -8.572 9.307 1.00 98.38 118 SER A N 1
ATOM 820 C CA . SER A 1 118 ? -12.947 -9.733 9.258 1.00 98.38 118 SER A CA 1
ATOM 821 C C . SER A 1 118 ? -12.402 -10.799 8.304 1.00 98.38 118 SER A C 1
ATOM 823 O O . SER A 1 118 ? -11.664 -10.479 7.371 1.00 98.38 118 SER A O 1
ATOM 825 N N . ASP A 1 119 ? -12.830 -12.054 8.459 1.00 97.12 119 ASP A N 1
ATOM 826 C CA . ASP A 1 119 ? -12.405 -13.158 7.581 1.00 97.12 119 ASP A CA 1
ATOM 827 C C . ASP A 1 119 ? -12.660 -12.861 6.093 1.00 97.12 119 ASP A C 1
ATOM 829 O O . ASP A 1 119 ? -11.836 -13.165 5.226 1.00 97.12 119 ASP A O 1
ATOM 833 N N . HIS A 1 120 ? -13.787 -12.207 5.793 1.00 96.81 120 HIS A N 1
ATOM 834 C CA . HIS A 1 120 ? -14.115 -11.776 4.437 1.00 96.81 120 HIS A CA 1
ATOM 835 C C . HIS A 1 120 ? -13.112 -10.741 3.908 1.00 96.81 120 HIS A C 1
ATOM 837 O O . HIS A 1 120 ? -12.603 -10.886 2.794 1.00 96.81 120 HIS A O 1
ATOM 843 N N . ALA A 1 121 ? -12.788 -9.725 4.713 1.00 98.19 121 ALA A N 1
ATOM 844 C CA . ALA A 1 121 ? -11.822 -8.698 4.341 1.00 98.19 121 ALA A CA 1
ATOM 845 C C . ALA A 1 121 ? -10.406 -9.279 4.179 1.00 98.19 121 ALA A C 1
ATOM 847 O O . ALA A 1 121 ? -9.727 -8.938 3.211 1.00 98.19 121 ALA A O 1
ATOM 848 N N . VAL A 1 122 ? -9.984 -10.223 5.033 1.00 98.19 122 VAL A N 1
ATOM 849 C CA . VAL A 1 122 ? -8.695 -10.933 4.893 1.00 98.19 122 VAL A CA 1
ATOM 850 C C . VAL A 1 122 ? -8.586 -11.640 3.541 1.00 98.19 122 VAL A C 1
ATOM 852 O O . VAL A 1 122 ? -7.554 -11.546 2.876 1.00 98.19 122 VAL A O 1
ATOM 855 N N . ALA A 1 123 ? -9.645 -12.321 3.095 1.00 97.75 123 ALA A N 1
ATOM 856 C CA . ALA A 1 123 ? -9.632 -13.048 1.825 1.00 97.75 123 ALA A CA 1
ATOM 857 C C . ALA A 1 123 ? -9.472 -12.122 0.601 1.00 97.75 123 ALA A C 1
ATOM 859 O O . ALA A 1 123 ? -8.894 -12.512 -0.423 1.00 97.75 123 ALA A O 1
ATOM 860 N N . GLN A 1 124 ? -9.965 -10.887 0.700 1.00 97.06 124 GLN A N 1
ATOM 861 C CA . GLN A 1 124 ? -10.050 -9.923 -0.402 1.00 97.06 124 GLN A CA 1
ATOM 862 C C . GLN A 1 124 ? -8.891 -8.921 -0.420 1.00 97.06 124 GLN A C 1
ATOM 864 O O . GLN A 1 124 ? -8.503 -8.440 -1.485 1.00 97.06 124 GLN A O 1
ATOM 869 N N . TRP A 1 125 ? -8.340 -8.587 0.744 1.00 98.12 125 TRP A N 1
ATOM 870 C CA . TRP A 1 125 ? -7.332 -7.546 0.872 1.00 98.12 125 TRP A CA 1
ATOM 871 C C . TRP A 1 125 ? -5.986 -7.990 0.294 1.00 98.12 125 TRP A C 1
ATOM 873 O O . TRP A 1 125 ? -5.524 -9.119 0.487 1.00 98.12 125 TRP A O 1
ATOM 883 N N . ARG A 1 126 ? -5.356 -7.099 -0.469 1.00 97.19 126 ARG A N 1
ATOM 884 C CA . ARG A 1 126 ? -4.034 -7.284 -1.068 1.00 97.19 126 ARG A CA 1
ATOM 885 C C . ARG A 1 126 ? -3.134 -6.136 -0.599 1.00 97.19 126 ARG A C 1
ATOM 887 O O . ARG A 1 126 ? -3.201 -5.052 -1.178 1.00 97.19 126 ARG A O 1
ATOM 894 N N . PRO A 1 127 ? -2.272 -6.356 0.414 1.00 95.62 127 PRO A N 1
ATOM 895 C CA . PRO A 1 127 ? -1.475 -5.289 1.032 1.00 95.62 127 PRO A CA 1
ATOM 896 C C . PRO A 1 127 ? -0.547 -4.566 0.052 1.00 95.62 127 PRO A C 1
ATOM 898 O O . PRO A 1 127 ? -0.294 -3.377 0.192 1.00 95.62 127 PRO A O 1
ATOM 901 N N . LEU A 1 128 ? -0.052 -5.285 -0.959 1.00 94.62 128 LEU A N 1
ATOM 902 C CA . LEU A 1 128 ? 0.886 -4.770 -1.959 1.00 94.62 128 LEU A CA 1
ATOM 903 C C . LEU A 1 128 ? 0.231 -4.488 -3.320 1.00 94.62 128 LEU A C 1
ATOM 905 O O . LEU A 1 128 ? 0.937 -4.282 -4.303 1.00 94.62 128 LEU A O 1
ATOM 909 N N . ALA A 1 129 ? -1.106 -4.477 -3.405 1.00 95.69 129 ALA A N 1
ATOM 910 C CA . ALA A 1 129 ? -1.786 -4.032 -4.626 1.00 95.69 129 ALA A CA 1
ATOM 911 C C . ALA A 1 129 ? -1.517 -2.546 -4.906 1.00 95.69 129 ALA A C 1
ATOM 913 O O . ALA A 1 129 ? -1.453 -2.123 -6.058 1.00 95.69 129 ALA A O 1
ATOM 914 N N . THR A 1 130 ? -1.357 -1.751 -3.849 1.00 97.00 130 THR A N 1
ATOM 915 C CA . THR A 1 130 ? -0.990 -0.337 -3.912 1.00 97.00 130 THR A CA 1
ATOM 916 C C . THR A 1 130 ? -0.295 0.054 -2.607 1.00 97.00 130 THR A C 1
ATOM 918 O O . THR A 1 130 ? -0.695 -0.388 -1.534 1.00 97.00 130 THR A O 1
ATOM 921 N N . VAL A 1 131 ? 0.739 0.891 -2.663 1.00 98.12 131 VAL A N 1
ATOM 922 C CA . VAL A 1 131 ? 1.353 1.494 -1.473 1.00 98.12 131 VAL A CA 1
ATOM 923 C C . VAL A 1 131 ? 1.253 3.006 -1.604 1.00 98.12 131 VAL A C 1
ATOM 925 O O . VAL A 1 131 ? 1.958 3.626 -2.400 1.00 98.12 131 VAL A O 1
ATOM 928 N N . SER A 1 132 ? 0.353 3.603 -0.827 1.00 98.31 132 SER A N 1
ATOM 929 C CA . SER A 1 132 ? 0.222 5.055 -0.735 1.00 98.31 132 SER A CA 1
ATOM 930 C C . SER A 1 132 ? 1.273 5.586 0.227 1.00 98.31 132 SER A C 1
ATOM 932 O O . SER A 1 132 ? 1.278 5.227 1.403 1.00 98.31 132 SER A O 1
ATOM 934 N N . ALA A 1 133 ? 2.173 6.431 -0.265 1.00 98.12 133 ALA A N 1
ATOM 935 C CA . ALA A 1 133 ? 3.236 7.010 0.537 1.00 98.12 133 ALA A CA 1
ATOM 936 C C . ALA A 1 133 ? 2.832 8.383 1.083 1.00 98.12 133 ALA A C 1
ATOM 938 O O . ALA A 1 133 ? 2.403 9.248 0.318 1.00 98.12 133 ALA A O 1
ATOM 939 N N . TYR A 1 134 ? 3.032 8.609 2.381 1.00 97.44 134 TYR A N 1
ATOM 940 C CA . TYR A 1 134 ? 2.889 9.923 3.021 1.00 97.44 134 TYR A CA 1
ATOM 941 C C . TYR A 1 134 ? 4.218 10.387 3.623 1.00 97.44 134 TYR A C 1
ATOM 943 O O . TYR A 1 134 ? 5.120 9.580 3.840 1.00 97.44 134 TYR A O 1
ATOM 951 N N . SER A 1 135 ? 4.385 11.686 3.883 1.00 90.69 135 SER A N 1
ATOM 952 C CA . SER A 1 135 ? 5.690 12.238 4.296 1.00 90.69 135 SER A CA 1
ATOM 953 C C . SER A 1 135 ? 6.202 11.682 5.630 1.00 90.69 135 SER A C 1
ATOM 955 O O . SER A 1 135 ? 7.411 11.563 5.824 1.00 90.69 135 SER A O 1
ATOM 957 N N . GLY A 1 136 ? 5.293 11.335 6.546 1.00 86.06 136 GLY A N 1
ATOM 958 C CA . GLY A 1 136 ? 5.608 10.966 7.927 1.00 86.06 136 GLY A CA 1
ATOM 959 C C . GLY A 1 136 ? 5.822 12.161 8.865 1.00 86.06 136 GLY A C 1
ATOM 960 O O . GLY A 1 136 ? 6.036 11.955 10.053 1.00 86.06 136 GLY A O 1
ATOM 961 N N . SER A 1 137 ? 5.756 13.406 8.373 1.00 85.81 137 SER A N 1
ATOM 962 C CA . SER A 1 137 ? 5.838 14.613 9.223 1.00 85.81 137 SER A CA 1
ATOM 963 C C . SER A 1 137 ? 4.551 14.875 10.006 1.00 85.81 137 SER A C 1
ATOM 965 O O . SER A 1 137 ? 4.557 15.577 11.014 1.00 85.81 137 SER A O 1
ATOM 967 N N . THR A 1 138 ? 3.441 14.325 9.525 1.00 88.38 138 THR A N 1
ATOM 968 C CA . THR A 1 138 ? 2.134 14.356 10.173 1.00 88.38 138 THR A CA 1
ATOM 969 C C . THR A 1 138 ? 1.551 12.958 10.073 1.00 88.38 138 THR A C 1
ATOM 971 O O . THR A 1 138 ? 1.577 12.354 8.998 1.00 88.38 138 THR A O 1
ATOM 974 N N . GLU 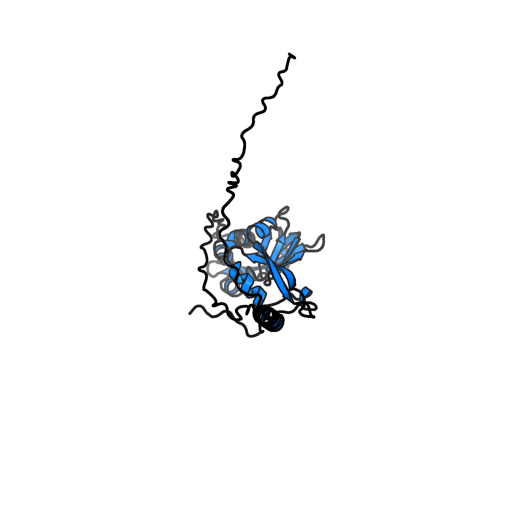A 1 139 ? 1.068 12.440 11.197 1.00 91.75 139 GLU A N 1
ATOM 975 C CA . GLU A 1 139 ? 0.435 11.125 11.246 1.00 91.75 139 GLU A CA 1
ATOM 976 C C . GLU A 1 139 ? -0.902 11.156 10.486 1.00 91.75 139 GLU A C 1
ATOM 978 O O . GLU A 1 139 ? -1.546 12.213 10.441 1.00 91.75 139 GLU A O 1
ATOM 983 N N . PRO A 1 140 ? -1.350 10.049 9.871 1.00 96.50 140 PRO A N 1
ATOM 984 C CA . PRO A 1 140 ? -2.671 9.983 9.271 1.00 96.50 140 PRO A CA 1
ATOM 985 C C . PRO A 1 140 ? -3.757 10.295 10.299 1.00 96.50 140 PRO A C 1
ATOM 987 O O . PRO A 1 140 ? -3.701 9.858 11.446 1.00 96.50 140 PRO A O 1
ATOM 990 N N . GLN A 1 141 ? -4.740 11.081 9.882 1.00 96.81 141 GLN A N 1
ATOM 991 C CA . GLN A 1 141 ? -5.846 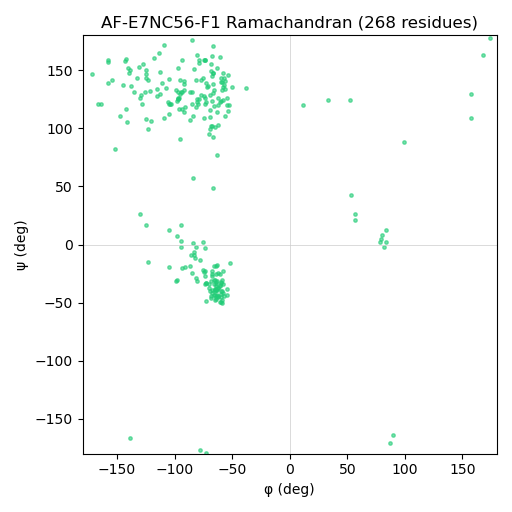11.503 10.725 1.00 96.81 141 GLN A CA 1
ATOM 992 C C . GLN A 1 141 ? -7.035 10.584 10.487 1.00 96.81 141 GLN A C 1
ATOM 994 O O . GLN A 1 141 ? -7.468 10.413 9.344 1.00 96.81 141 GLN A O 1
ATOM 999 N N . VAL A 1 142 ? -7.560 10.014 11.567 1.00 97.25 142 VAL A N 1
ATOM 1000 C CA . VAL A 1 142 ? -8.765 9.186 11.554 1.00 97.25 142 VAL A CA 1
ATOM 1001 C C . VAL A 1 142 ? -9.946 10.044 11.989 1.00 97.25 142 VAL A C 1
ATOM 1003 O O . VAL A 1 142 ? -9.865 10.798 12.954 1.00 97.25 142 VAL A O 1
ATOM 1006 N N . SER A 1 143 ? -11.045 9.966 11.249 1.00 96.06 143 SER A N 1
ATOM 1007 C CA . SER A 1 143 ? -12.281 10.688 11.551 1.00 96.06 143 SER A CA 1
ATOM 1008 C C . SER A 1 143 ? -13.491 9.827 11.216 1.00 96.06 143 SER A C 1
ATOM 1010 O O . SER A 1 143 ? -13.392 8.909 10.406 1.00 96.06 143 SER A O 1
ATOM 1012 N N . VAL A 1 144 ? -14.639 10.118 11.823 1.00 95.38 144 VAL A N 1
ATOM 1013 C CA . VAL A 1 144 ? -15.895 9.419 11.526 1.00 95.38 144 VAL A CA 1
ATOM 1014 C C . VAL A 1 144 ? -16.696 10.240 10.518 1.00 95.38 144 VAL A C 1
ATOM 1016 O O . VAL A 1 144 ? -16.967 11.422 10.737 1.00 95.38 144 VAL A O 1
ATOM 1019 N N . ALA A 1 145 ? -17.066 9.622 9.401 1.00 92.06 145 ALA A N 1
ATOM 1020 C CA . ALA A 1 145 ? -17.915 10.215 8.380 1.00 92.06 145 ALA A CA 1
ATOM 1021 C C . ALA A 1 145 ? -19.402 10.144 8.772 1.00 92.06 145 ALA A C 1
ATOM 1023 O O . ALA A 1 145 ? -19.814 9.375 9.640 1.00 92.06 145 ALA A O 1
ATOM 1024 N N . ALA A 1 146 ? -20.244 10.938 8.104 1.00 88.81 146 ALA A N 1
ATOM 1025 C CA . ALA A 1 146 ? -21.672 11.044 8.427 1.00 88.81 146 ALA A CA 1
ATOM 1026 C C . ALA A 1 146 ? -22.458 9.726 8.258 1.00 88.81 146 ALA A C 1
ATOM 1028 O O . ALA A 1 146 ? -23.496 9.542 8.887 1.00 88.81 146 ALA A O 1
ATOM 1029 N N . ASN A 1 147 ? -21.970 8.814 7.415 1.00 89.38 147 ASN A N 1
ATOM 1030 C CA . ASN A 1 147 ? -22.524 7.472 7.203 1.00 89.38 147 ASN A CA 1
ATOM 1031 C C . ASN A 1 147 ? -22.031 6.440 8.244 1.00 89.38 147 ASN A C 1
ATOM 1033 O O . ASN A 1 147 ? -22.399 5.272 8.149 1.00 89.38 147 ASN A O 1
ATOM 1037 N N . GLY A 1 148 ? -21.199 6.849 9.209 1.00 89.81 148 GLY A N 1
ATOM 1038 C CA . GLY A 1 148 ? -20.602 5.977 10.221 1.00 89.81 148 GLY A CA 1
ATOM 1039 C C . GLY A 1 148 ? -19.339 5.234 9.771 1.00 89.81 148 GLY A C 1
ATOM 1040 O O . GLY A 1 148 ? -18.805 4.453 10.558 1.00 89.81 148 GLY A O 1
ATOM 1041 N N . SER A 1 149 ? -18.845 5.458 8.546 1.00 95.00 149 SER A N 1
ATOM 1042 C CA . SER A 1 149 ? -17.539 4.947 8.117 1.00 95.00 149 SER A CA 1
ATOM 1043 C C . SER A 1 149 ? -16.404 5.738 8.776 1.00 95.00 149 SER A C 1
ATOM 1045 O O . SER A 1 149 ? -16.579 6.872 9.227 1.00 95.00 149 SER A O 1
ATOM 1047 N N . PHE A 1 150 ? -15.223 5.138 8.839 1.00 97.88 150 PHE A N 1
ATOM 1048 C CA . PHE A 1 150 ? -14.007 5.797 9.292 1.00 97.88 150 PHE A CA 1
ATOM 1049 C C . PHE A 1 150 ? -13.215 6.272 8.081 1.00 97.88 150 PHE A C 1
ATOM 1051 O O . PHE A 1 150 ? -12.893 5.489 7.192 1.00 97.88 150 PHE A O 1
ATOM 1058 N N . ARG A 1 151 ? -12.878 7.557 8.046 1.00 97.88 151 ARG A N 1
ATOM 1059 C CA . ARG A 1 151 ? -12.084 8.176 6.989 1.00 97.88 151 ARG A CA 1
ATOM 1060 C C . ARG A 1 151 ? -10.676 8.444 7.498 1.00 97.88 151 ARG A C 1
ATOM 1062 O O . ARG A 1 151 ? -10.503 9.148 8.495 1.00 97.88 151 ARG A O 1
ATOM 1069 N N . VAL A 1 152 ? -9.687 7.889 6.805 1.00 98.25 152 VAL A N 1
ATOM 1070 C CA . VAL A 1 152 ? -8.258 8.078 7.073 1.00 98.25 152 VAL A CA 1
ATOM 1071 C C . VAL A 1 152 ? -7.690 9.035 6.039 1.00 98.25 152 VAL A C 1
ATOM 1073 O O . VAL A 1 152 ? -7.737 8.745 4.844 1.00 98.25 152 VAL A O 1
ATOM 1076 N N . THR A 1 153 ? -7.125 10.151 6.495 1.00 97.56 153 THR A N 1
ATOM 1077 C CA . THR A 1 153 ? -6.562 11.183 5.615 1.00 97.56 153 THR A CA 1
ATOM 1078 C C . THR A 1 153 ? -5.107 11.494 5.941 1.00 97.56 153 THR A C 1
ATOM 1080 O O . THR A 1 153 ? -4.706 11.491 7.103 1.00 97.56 153 THR A O 1
ATOM 1083 N N . SER A 1 154 ? -4.286 11.753 4.923 1.00 97.25 154 SER A N 1
ATOM 1084 C CA . SER A 1 154 ? -2.894 12.189 5.111 1.00 97.25 154 SER A CA 1
ATOM 1085 C C . SER A 1 154 ? -2.354 12.919 3.882 1.00 97.25 154 SER A C 1
ATOM 1087 O O . SER A 1 154 ? -2.843 12.726 2.771 1.00 97.25 154 SER A O 1
ATOM 1089 N N . GLY A 1 155 ? -1.326 13.754 4.057 1.00 96.75 155 GLY A N 1
ATOM 1090 C CA . GLY A 1 155 ? -0.632 14.378 2.926 1.00 96.75 155 GLY A CA 1
ATOM 1091 C C . GLY A 1 155 ? 0.099 13.326 2.089 1.00 96.75 155 GLY A C 1
ATOM 1092 O O . GLY A 1 155 ? 0.982 12.633 2.599 1.00 96.75 155 GLY A O 1
ATOM 1093 N N . GLN A 1 156 ? -0.257 13.202 0.812 1.00 97.12 156 GLN A N 1
ATOM 1094 C CA . GLN A 1 156 ? 0.261 12.158 -0.065 1.00 97.12 156 GLN A CA 1
ATOM 1095 C C . GLN A 1 156 ? 1.501 12.639 -0.818 1.00 97.12 156 GLN A C 1
ATOM 1097 O O . GLN A 1 156 ? 1.521 13.718 -1.398 1.00 97.12 156 GLN A O 1
ATOM 1102 N N . VAL A 1 157 ? 2.540 11.808 -0.823 1.00 97.44 157 VAL A N 1
ATOM 1103 C CA . VAL A 1 157 ? 3.803 12.053 -1.538 1.00 97.44 157 VAL A CA 1
ATOM 1104 C C . VAL A 1 157 ? 3.830 11.312 -2.870 1.00 97.44 157 VAL A C 1
ATOM 1106 O O . VAL A 1 157 ? 4.427 11.774 -3.839 1.00 97.44 157 VAL A O 1
ATOM 1109 N N . GLY A 1 158 ? 3.175 10.157 -2.941 1.00 97.69 158 GLY A N 1
ATOM 1110 C CA . GLY A 1 158 ? 3.067 9.382 -4.166 1.00 97.69 158 GLY A CA 1
ATOM 1111 C C . GLY A 1 158 ? 2.405 8.039 -3.936 1.00 97.69 158 GLY A C 1
ATOM 1112 O O . GLY A 1 158 ? 2.054 7.679 -2.811 1.00 97.69 158 GLY A O 1
ATOM 1113 N N . VAL A 1 159 ? 2.240 7.304 -5.024 1.00 98.00 159 VAL A N 1
ATOM 1114 C CA . VAL A 1 159 ? 1.616 5.986 -5.034 1.00 98.00 159 VAL A CA 1
ATOM 1115 C C . VAL A 1 159 ? 2.525 5.023 -5.772 1.00 98.00 159 VAL A C 1
ATOM 1117 O O . VAL A 1 159 ? 2.952 5.296 -6.891 1.00 98.00 159 VAL A O 1
ATOM 1120 N N . LEU A 1 160 ? 2.818 3.897 -5.135 1.00 97.75 160 LEU A N 1
ATOM 1121 C CA . LEU A 1 160 ? 3.464 2.757 -5.763 1.00 97.75 160 LEU A CA 1
ATOM 1122 C C . LEU A 1 160 ? 2.396 1.735 -6.154 1.00 97.75 160 LEU A C 1
ATOM 1124 O O . LEU A 1 160 ? 1.635 1.284 -5.297 1.00 97.75 160 LEU A O 1
ATOM 1128 N N . ASP A 1 161 ? 2.337 1.374 -7.429 1.00 95.50 161 ASP A N 1
ATOM 1129 C CA . ASP A 1 161 ? 1.414 0.350 -7.917 1.00 95.50 161 ASP A CA 1
ATOM 1130 C C . ASP A 1 161 ? 1.973 -1.079 -7.760 1.00 95.50 161 ASP A C 1
ATOM 1132 O O . ASP A 1 161 ? 3.125 -1.299 -7.373 1.00 95.50 161 ASP A O 1
ATOM 1136 N N . SER A 1 162 ? 1.156 -2.079 -8.097 1.00 92.44 162 SER A N 1
ATOM 1137 C CA . SER A 1 162 ? 1.545 -3.495 -8.057 1.00 92.44 162 SER A CA 1
ATOM 1138 C C . SER A 1 162 ? 2.640 -3.875 -9.059 1.00 92.44 162 SER A C 1
ATOM 1140 O O . SER A 1 162 ? 3.257 -4.932 -8.934 1.00 92.44 162 SER A O 1
ATOM 1142 N N . LEU A 1 163 ? 2.854 -3.052 -10.087 1.00 92.81 163 LEU A N 1
ATOM 1143 C CA . LEU A 1 163 ? 3.915 -3.222 -11.071 1.00 92.81 163 LEU A CA 1
ATOM 1144 C C . LEU A 1 163 ? 5.249 -2.658 -10.562 1.00 92.81 163 LEU A C 1
ATOM 1146 O O . LEU A 1 163 ? 6.280 -2.851 -11.206 1.00 92.81 163 LEU A O 1
ATOM 1150 N N . GLY A 1 164 ? 5.266 -1.997 -9.409 1.00 95.44 164 GLY A N 1
ATOM 1151 C CA . GLY A 1 164 ? 6.454 -1.368 -8.862 1.00 95.44 164 GLY A CA 1
ATOM 1152 C C . GLY A 1 164 ? 6.707 0.031 -9.433 1.00 95.44 164 GLY A C 1
ATOM 1153 O O . GLY A 1 164 ? 7.796 0.567 -9.249 1.00 95.44 164 GLY A O 1
ATOM 1154 N N . VAL A 1 165 ? 5.758 0.644 -10.141 1.00 96.00 165 VAL A N 1
ATOM 1155 C CA . VAL A 1 165 ? 5.906 2.012 -10.655 1.00 96.00 165 VAL A CA 1
ATOM 1156 C C . VAL A 1 165 ? 5.507 3.003 -9.569 1.00 96.00 165 VAL A C 1
ATOM 1158 O O . VAL A 1 165 ? 4.376 2.996 -9.084 1.00 96.00 165 VAL A O 1
ATOM 1161 N N . PHE A 1 166 ? 6.443 3.872 -9.187 1.00 96.62 166 PHE A N 1
ATOM 1162 C CA . PHE A 1 166 ? 6.175 4.961 -8.254 1.00 96.62 166 PHE A CA 1
ATOM 1163 C C . PHE A 1 166 ? 5.749 6.217 -9.017 1.00 96.62 166 PHE A C 1
ATOM 1165 O O . PHE A 1 166 ? 6.530 6.768 -9.794 1.00 96.62 166 PHE A O 1
ATOM 1172 N N . THR A 1 167 ? 4.531 6.685 -8.760 1.00 96.25 167 THR A N 1
ATOM 1173 C CA . THR A 1 167 ? 3.983 7.926 -9.313 1.00 96.25 167 THR A CA 1
ATOM 1174 C C . THR A 1 167 ? 3.971 9.000 -8.224 1.00 96.25 167 THR A C 1
ATOM 1176 O O . THR A 1 167 ? 3.216 8.863 -7.256 1.00 96.25 167 THR A O 1
ATOM 1179 N N . PRO A 1 168 ? 4.790 10.064 -8.338 1.00 96.50 168 PRO A N 1
ATOM 1180 C CA . PRO A 1 168 ? 4.750 11.187 -7.409 1.00 96.50 168 PRO A CA 1
ATOM 1181 C C . PRO A 1 168 ? 3.377 11.860 -7.413 1.00 96.50 168 PRO A C 1
ATOM 1183 O O . PRO A 1 168 ? 2.762 12.034 -8.467 1.00 96.50 168 PRO A O 1
ATOM 1186 N N . ALA A 1 169 ? 2.906 12.252 -6.236 1.00 97.00 169 ALA A N 1
ATOM 1187 C CA . ALA A 1 169 ? 1.668 12.999 -6.107 1.00 97.00 169 ALA A CA 1
ATOM 1188 C C . ALA A 1 169 ? 1.890 14.483 -6.446 1.00 97.00 169 ALA A C 1
ATOM 1190 O O . ALA A 1 169 ? 3.004 15.003 -6.350 1.00 97.00 169 ALA A O 1
ATOM 1191 N N . GLN A 1 170 ? 0.818 15.169 -6.844 1.00 96.19 170 GLN A N 1
ATOM 1192 C CA . GLN A 1 170 ? 0.844 16.623 -7.008 1.00 96.19 170 GLN A CA 1
ATOM 1193 C C . GLN A 1 170 ? 0.976 17.310 -5.642 1.00 96.19 170 GLN A C 1
ATOM 1195 O O . GLN A 1 170 ? 0.579 16.758 -4.615 1.00 96.19 170 GLN A O 1
ATOM 1200 N N . GLU A 1 171 ? 1.511 18.528 -5.623 1.00 93.50 171 GLU A N 1
ATOM 1201 C CA . GLU A 1 171 ? 1.603 19.310 -4.391 1.00 93.50 171 GLU A CA 1
ATOM 1202 C C . GLU A 1 171 ? 0.208 19.531 -3.778 1.00 93.50 171 GLU A C 1
ATOM 1204 O O . GLU A 1 171 ? -0.749 19.860 -4.477 1.00 93.50 171 GLU A O 1
ATOM 1209 N N . GLY A 1 172 ? 0.082 19.301 -2.468 1.00 93.12 172 GLY A N 1
ATOM 1210 C CA . GLY A 1 172 ? -1.197 19.380 -1.752 1.00 93.12 172 GLY A CA 1
ATOM 1211 C C . GLY A 1 172 ? -2.123 18.169 -1.932 1.00 93.12 172 GLY A C 1
ATOM 1212 O O . GLY A 1 172 ? -3.219 18.162 -1.368 1.00 93.12 172 GLY A O 1
ATOM 1213 N N . ALA A 1 173 ? -1.711 17.132 -2.671 1.00 96.25 173 ALA A N 1
ATOM 1214 C CA . ALA A 1 173 ? -2.478 15.896 -2.776 1.00 96.25 173 ALA A CA 1
ATOM 1215 C C . ALA A 1 173 ? -2.674 15.235 -1.402 1.00 96.25 173 ALA A C 1
ATOM 1217 O O . ALA A 1 173 ? -1.795 15.246 -0.537 1.00 96.25 173 ALA A O 1
ATOM 1218 N N . THR A 1 174 ? -3.847 14.638 -1.215 1.00 96.12 174 THR A N 1
ATOM 1219 C CA . THR A 1 174 ? -4.257 14.003 0.039 1.00 96.12 174 THR A CA 1
ATOM 1220 C C . THR A 1 174 ? -4.666 12.566 -0.246 1.00 96.12 174 THR A C 1
ATOM 1222 O O . THR A 1 174 ? -5.444 12.312 -1.163 1.00 96.12 174 THR A O 1
ATOM 1225 N N . TYR A 1 175 ? -4.144 11.632 0.544 1.00 97.31 175 TYR A N 1
ATOM 1226 C CA . TYR A 1 175 ? -4.671 10.279 0.610 1.00 97.31 175 TYR A CA 1
ATOM 1227 C C . TYR A 1 175 ? -5.993 10.312 1.365 1.00 97.31 175 TYR A C 1
ATOM 1229 O O . TYR A 1 175 ? -6.100 10.979 2.394 1.00 97.31 175 TYR A O 1
ATOM 1237 N N . ASP A 1 176 ? -6.966 9.559 0.872 1.00 96.94 176 ASP A N 1
ATOM 1238 C CA . ASP A 1 176 ? -8.290 9.462 1.457 1.00 96.94 176 ASP A CA 1
ATOM 1239 C C . ASP A 1 176 ? -8.792 8.021 1.360 1.00 96.94 176 ASP A C 1
ATOM 1241 O O . ASP A 1 176 ? -9.114 7.530 0.277 1.00 96.94 176 ASP A O 1
ATOM 1245 N N . GLY A 1 177 ? -8.783 7.324 2.494 1.00 97.62 177 GLY A N 1
ATOM 1246 C CA . GLY A 1 177 ? -9.217 5.938 2.600 1.00 97.62 177 GLY A CA 1
ATOM 1247 C C . GLY A 1 177 ? -10.452 5.806 3.475 1.00 97.62 177 GLY A C 1
ATOM 1248 O O . GLY A 1 177 ? -10.441 6.241 4.625 1.00 97.62 177 GLY A O 1
ATOM 1249 N N . GLU A 1 178 ? -11.489 5.151 2.959 1.00 98.12 178 GLU A N 1
ATOM 1250 C CA . GLU A 1 178 ? -12.700 4.835 3.716 1.00 98.12 178 GLU A CA 1
ATOM 1251 C C . GLU A 1 178 ? -12.656 3.404 4.271 1.00 98.12 178 GLU A C 1
ATOM 1253 O O . GLU A 1 178 ? -12.394 2.444 3.547 1.00 98.12 178 GLU A O 1
ATOM 1258 N N . PHE A 1 179 ? -12.954 3.268 5.560 1.00 98.62 179 PHE A N 1
ATOM 1259 C CA . PHE A 1 179 ? -12.975 2.020 6.308 1.00 98.62 179 PHE A CA 1
ATOM 1260 C C . PHE A 1 179 ? -14.366 1.793 6.897 1.00 98.62 179 PHE A C 1
ATOM 1262 O O . PHE A 1 179 ? -14.948 2.670 7.530 1.00 98.62 179 PHE A O 1
ATOM 1269 N N . SER A 1 180 ? -14.895 0.588 6.721 1.00 98.00 180 SER A N 1
ATOM 1270 C CA . SER A 1 180 ? -16.153 0.150 7.328 1.00 98.00 180 SER A CA 1
ATOM 1271 C C . SER A 1 180 ? -15.872 -0.912 8.381 1.00 98.00 180 SER A C 1
ATOM 1273 O O . SER A 1 180 ? -15.052 -1.805 8.151 1.00 98.00 180 SER A O 1
ATOM 1275 N N . LEU A 1 181 ? -16.562 -0.843 9.520 1.00 97.81 181 LEU A N 1
ATOM 1276 C CA . LEU A 1 181 ? -16.379 -1.763 10.641 1.00 97.81 181 LEU A CA 1
ATOM 1277 C C . LEU A 1 181 ? -17.694 -2.428 11.044 1.00 97.81 181 LEU A C 1
ATOM 1279 O O . LEU A 1 181 ? -18.768 -1.845 10.921 1.00 97.81 181 LEU A O 1
ATOM 1283 N N . ALA A 1 182 ? -17.587 -3.648 11.560 1.00 97.12 182 ALA A N 1
ATOM 1284 C CA . ALA A 1 182 ? -18.681 -4.368 12.198 1.00 97.12 182 ALA A CA 1
ATOM 1285 C C . ALA A 1 182 ? -18.150 -5.160 13.394 1.00 97.12 182 ALA A C 1
ATOM 1287 O O . ALA A 1 182 ? -16.955 -5.456 13.475 1.00 97.12 182 ALA A O 1
ATOM 1288 N N . THR A 1 183 ? -19.028 -5.522 14.322 1.00 96.94 183 THR A N 1
ATOM 1289 C CA . THR A 1 183 ? -18.674 -6.438 15.404 1.00 96.94 183 THR A CA 1
ATOM 1290 C C . THR A 1 183 ? -18.740 -7.887 14.926 1.00 96.94 183 THR A C 1
ATOM 1292 O O . THR A 1 183 ? -19.605 -8.270 14.137 1.00 96.94 183 THR A O 1
ATOM 1295 N N . ASN A 1 184 ? -17.800 -8.706 15.388 1.00 95.00 184 ASN A N 1
ATOM 1296 C CA . ASN A 1 184 ? -17.829 -10.151 15.187 1.00 95.00 184 ASN A CA 1
ATOM 1297 C C . ASN A 1 184 ? -18.820 -10.827 16.164 1.00 95.00 184 ASN A C 1
ATOM 1299 O O . ASN A 1 184 ? -19.485 -10.171 16.969 1.00 95.00 184 ASN A O 1
ATOM 1303 N N . SER A 1 185 ? -18.893 -12.161 16.138 1.00 94.69 185 SER A N 1
ATOM 1304 C CA . SER A 1 185 ? -19.786 -12.941 17.011 1.00 94.69 185 SER A CA 1
ATOM 1305 C C . SER A 1 185 ? -19.492 -12.809 18.510 1.00 94.69 185 SER A C 1
ATOM 1307 O O . SER A 1 185 ? -20.346 -13.156 19.320 1.00 94.69 185 SER A O 1
ATOM 1309 N N . THR A 1 186 ? -18.303 -12.331 18.891 1.00 94.19 186 THR A N 1
ATOM 1310 C CA . THR A 1 186 ? -17.918 -12.075 20.288 1.00 94.19 186 THR A CA 1
ATOM 1311 C C . THR A 1 186 ? -18.081 -10.606 20.685 1.00 94.19 186 THR A C 1
ATOM 1313 O O . THR A 1 186 ? -17.687 -10.221 21.782 1.00 94.19 186 THR A O 1
ATOM 1316 N N . GLY A 1 187 ? -18.678 -9.777 19.820 1.00 95.88 187 GLY A N 1
ATOM 1317 C CA . GLY A 1 187 ? -18.927 -8.359 20.082 1.00 95.88 187 GLY A CA 1
ATOM 1318 C C . GLY A 1 187 ? -17.712 -7.450 19.878 1.00 95.88 187 GLY A C 1
ATOM 1319 O O . GLY A 1 187 ? -17.785 -6.270 20.202 1.00 95.88 187 GLY A O 1
ATOM 1320 N N . GLN A 1 188 ? -16.607 -7.961 19.333 1.00 97.25 188 GLN A N 1
ATOM 1321 C CA . GLN A 1 188 ? -15.391 -7.185 19.095 1.00 97.25 188 GLN A CA 1
ATOM 1322 C C . GLN A 1 188 ? -15.391 -6.573 17.691 1.00 97.25 188 GLN A C 1
ATOM 1324 O O . GLN A 1 188 ? -15.738 -7.240 16.714 1.00 97.25 188 GLN A O 1
ATOM 1329 N N . TRP A 1 189 ? -14.955 -5.320 17.571 1.00 98.00 189 TRP A N 1
ATOM 1330 C CA . TRP A 1 189 ? -14.877 -4.606 16.297 1.00 98.00 189 TRP A CA 1
ATOM 1331 C C . TRP A 1 189 ? -13.842 -5.208 15.342 1.00 98.00 189 TRP A C 1
ATOM 1333 O O . TRP A 1 189 ? -12.733 -5.558 15.745 1.00 98.00 189 TRP A O 1
ATOM 1343 N N . ARG A 1 190 ? -14.196 -5.306 14.059 1.00 98.38 190 ARG A N 1
ATOM 1344 C CA . ARG A 1 190 ? -13.313 -5.702 12.956 1.00 98.38 190 ARG A CA 1
ATOM 1345 C C . ARG A 1 190 ? -13.587 -4.843 11.726 1.00 98.38 190 ARG A C 1
ATOM 1347 O O . ARG A 1 190 ? -14.728 -4.457 11.473 1.00 98.38 190 ARG A O 1
ATOM 1354 N N . ILE A 1 191 ? -12.547 -4.582 10.941 1.00 98.62 191 ILE A N 1
ATOM 1355 C CA . ILE A 1 191 ? -12.659 -3.911 9.642 1.00 98.62 191 ILE A CA 1
ATOM 1356 C C . ILE A 1 191 ? -13.256 -4.896 8.636 1.00 98.62 191 ILE A C 1
ATOM 1358 O O . ILE A 1 191 ? -12.700 -5.965 8.387 1.00 98.62 191 ILE A O 1
ATOM 1362 N N . VAL A 1 192 ? -14.396 -4.535 8.055 1.00 98.31 192 VAL A N 1
ATOM 1363 C CA . VAL A 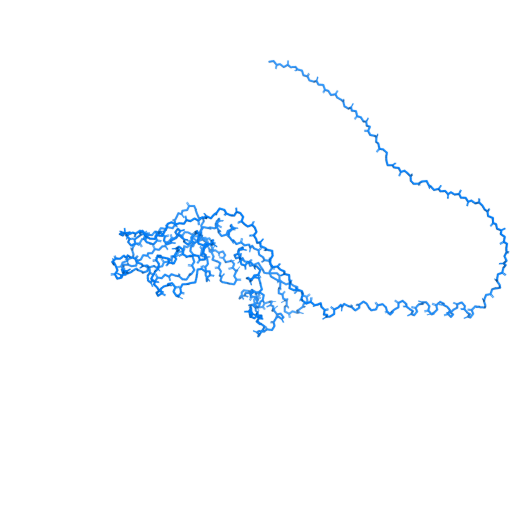1 192 ? -15.114 -5.340 7.055 1.00 98.31 192 VAL A CA 1
ATOM 1364 C C . VAL A 1 192 ? -14.964 -4.803 5.634 1.00 98.31 192 VAL A C 1
ATOM 1366 O O . VAL A 1 192 ? -15.161 -5.555 4.685 1.00 98.31 192 VAL A O 1
ATOM 1369 N N . GLY A 1 193 ? -14.592 -3.532 5.484 1.00 97.88 193 GLY A N 1
ATOM 1370 C CA . GLY A 1 193 ? -14.312 -2.899 4.198 1.00 97.88 193 GLY A CA 1
ATOM 1371 C C . GLY A 1 193 ? -13.176 -1.896 4.339 1.00 97.88 193 GLY A C 1
ATOM 1372 O O . GLY A 1 193 ? -13.118 -1.172 5.331 1.00 97.88 193 GLY A O 1
ATOM 1373 N N . LEU A 1 194 ? -12.260 -1.890 3.374 1.00 98.38 194 LEU A N 1
ATOM 1374 C CA . LEU A 1 194 ? -11.068 -1.047 3.352 1.00 98.38 194 LEU A CA 1
ATOM 1375 C C . LEU A 1 194 ? -10.542 -0.879 1.918 1.00 98.38 194 LEU A C 1
ATOM 1377 O O . LEU A 1 194 ? -10.821 -1.739 1.072 1.00 98.38 194 LEU A O 1
ATOM 1381 N N . PRO A 1 195 ? -9.746 0.168 1.636 1.00 97.81 195 PRO A N 1
ATOM 1382 C CA . PRO A 1 195 ? -9.067 0.305 0.355 1.00 97.81 195 PRO A CA 1
ATOM 1383 C C . PRO A 1 195 ? -8.066 -0.833 0.131 1.00 97.81 195 PRO A C 1
ATOM 1385 O O . PRO A 1 195 ? -7.497 -1.388 1.074 1.00 97.81 195 PRO A O 1
ATOM 1388 N N . GLN A 1 196 ? -7.815 -1.170 -1.135 1.00 97.50 196 GLN A N 1
ATOM 1389 C CA . GLN A 1 196 ? -6.719 -2.076 -1.470 1.00 97.50 196 GLN A CA 1
ATOM 1390 C C . GLN A 1 196 ? -5.375 -1.413 -1.169 1.00 97.50 196 GLN A C 1
ATOM 1392 O O . GLN A 1 196 ? -5.207 -0.210 -1.372 1.00 97.50 196 GLN A O 1
ATOM 1397 N N . GLY A 1 197 ? -4.409 -2.218 -0.733 1.00 97.50 197 GLY A N 1
ATOM 1398 C CA . GLY A 1 197 ? -3.081 -1.722 -0.413 1.00 97.50 197 GLY A CA 1
ATOM 1399 C C . GLY A 1 197 ? -2.890 -1.261 1.031 1.00 97.50 197 GLY A C 1
ATOM 1400 O O . GLY A 1 197 ? -3.677 -1.589 1.922 1.00 97.50 197 GLY A O 1
ATOM 1401 N N . ILE A 1 198 ? -1.809 -0.510 1.247 1.00 97.88 198 ILE A N 1
ATOM 1402 C CA . ILE A 1 198 ? -1.407 0.056 2.542 1.00 97.88 198 ILE A CA 1
ATOM 1403 C C . ILE A 1 198 ? -1.082 1.549 2.427 1.00 97.88 198 ILE A C 1
ATOM 1405 O O . ILE A 1 198 ? -0.633 2.031 1.383 1.00 97.88 198 ILE A O 1
ATOM 1409 N N . LEU A 1 199 ? -1.255 2.266 3.537 1.00 98.12 199 LEU A N 1
ATOM 1410 C CA . LEU A 1 199 ? -0.728 3.612 3.745 1.00 98.12 199 LEU A CA 1
ATOM 1411 C C . LEU A 1 199 ? 0.590 3.506 4.521 1.00 98.12 199 LEU A C 1
ATOM 1413 O O . LEU A 1 199 ? 0.631 2.885 5.581 1.00 98.12 199 LEU A O 1
ATOM 1417 N N . LEU A 1 200 ? 1.670 4.083 3.995 1.00 97.31 200 LEU A N 1
ATOM 1418 C CA . LEU A 1 200 ? 3.024 3.862 4.504 1.00 97.31 200 LEU A CA 1
ATOM 1419 C C . LEU A 1 200 ? 3.824 5.176 4.559 1.00 97.31 200 LEU A C 1
ATOM 1421 O O . LEU A 1 200 ? 3.805 5.931 3.584 1.00 97.31 200 LEU A O 1
ATOM 1425 N N . PRO A 1 201 ? 4.578 5.467 5.638 1.00 97.00 201 PRO A N 1
ATOM 1426 C CA . PRO A 1 201 ? 5.515 6.584 5.620 1.00 97.00 201 PRO A CA 1
ATOM 1427 C C . PRO A 1 201 ? 6.542 6.404 4.498 1.00 97.00 201 PRO A C 1
ATOM 1429 O O . PRO A 1 201 ? 7.073 5.309 4.301 1.00 97.00 201 PRO A O 1
ATOM 1432 N N . PHE A 1 202 ? 6.901 7.478 3.799 1.00 96.12 202 PHE A N 1
ATOM 1433 C CA . PHE A 1 202 ? 7.862 7.421 2.696 1.00 96.12 202 PHE A CA 1
ATOM 1434 C C . PHE A 1 202 ? 9.235 6.902 3.157 1.00 96.12 202 PHE A C 1
ATOM 1436 O O . PHE A 1 202 ? 9.894 6.150 2.443 1.00 96.12 202 PHE A O 1
ATOM 1443 N N . SER A 1 203 ? 9.637 7.201 4.395 1.00 94.94 203 SER A N 1
ATOM 1444 C CA . SER A 1 203 ? 10.843 6.629 5.009 1.00 94.94 203 SER A CA 1
ATOM 1445 C C . SER A 1 203 ? 10.791 5.098 5.103 1.00 94.94 203 SER A C 1
ATOM 1447 O O . SER A 1 203 ? 11.785 4.428 4.827 1.00 94.94 203 SER A O 1
ATOM 1449 N N . ARG A 1 204 ? 9.627 4.528 5.433 1.00 93.81 204 ARG A N 1
ATOM 1450 C CA . ARG A 1 204 ? 9.405 3.077 5.484 1.00 93.81 204 ARG A CA 1
ATOM 1451 C C . ARG A 1 204 ? 9.334 2.459 4.096 1.00 93.81 204 ARG A C 1
ATOM 1453 O O . ARG A 1 204 ? 9.819 1.343 3.924 1.00 93.81 204 ARG A O 1
ATOM 1460 N N . LEU A 1 205 ? 8.807 3.180 3.105 1.00 95.94 205 LEU A N 1
ATOM 1461 C CA . LEU A 1 205 ? 8.882 2.764 1.703 1.00 95.94 205 LEU A CA 1
ATOM 1462 C C . LEU A 1 205 ? 10.349 2.607 1.271 1.00 95.94 205 LEU A C 1
ATOM 1464 O O . LEU A 1 205 ? 10.736 1.549 0.785 1.00 95.94 205 LEU A O 1
ATOM 1468 N N . MET A 1 206 ? 11.185 3.615 1.536 1.00 94.50 206 MET A N 1
ATOM 1469 C CA . MET A 1 206 ? 12.621 3.589 1.221 1.00 94.50 206 MET A CA 1
ATOM 1470 C C . MET A 1 206 ? 13.382 2.453 1.922 1.00 94.50 206 MET A C 1
ATOM 1472 O O . MET A 1 206 ? 14.334 1.901 1.366 1.00 94.50 206 MET A O 1
ATOM 1476 N N . GLN A 1 207 ? 12.976 2.111 3.146 1.00 93.62 207 GLN A N 1
ATOM 1477 C CA . GLN A 1 207 ? 13.575 1.019 3.914 1.00 93.62 207 GLN A CA 1
ATOM 1478 C C . GLN A 1 207 ? 13.187 -0.350 3.347 1.00 93.62 207 GLN A C 1
ATOM 1480 O O . GLN A 1 207 ? 14.060 -1.183 3.113 1.00 93.62 207 GLN A O 1
ATOM 1485 N N . ASN A 1 208 ? 11.898 -0.578 3.087 1.00 94.19 208 ASN A N 1
ATOM 1486 C CA . ASN A 1 208 ? 11.374 -1.903 2.744 1.00 94.19 208 ASN A CA 1
ATOM 1487 C C . ASN A 1 208 ? 11.446 -2.239 1.249 1.00 94.19 208 ASN A C 1
ATOM 1489 O O . ASN A 1 208 ? 11.389 -3.415 0.889 1.00 94.19 208 ASN A O 1
ATOM 1493 N N . PHE A 1 209 ? 11.602 -1.239 0.378 1.00 96.38 209 PHE A N 1
ATOM 1494 C CA . PHE A 1 209 ? 11.659 -1.426 -1.070 1.00 96.38 209 PHE A CA 1
ATOM 1495 C C . PHE A 1 209 ? 13.046 -1.110 -1.628 1.00 96.38 209 PHE A C 1
ATOM 1497 O O . PHE A 1 209 ? 13.785 -0.262 -1.124 1.00 96.38 209 PHE A O 1
ATOM 1504 N N . ALA A 1 210 ? 13.402 -1.813 -2.697 1.00 95.69 210 ALA A N 1
ATOM 1505 C CA . ALA A 1 210 ? 14.595 -1.562 -3.484 1.00 95.69 210 ALA A CA 1
ATOM 1506 C C . ALA A 1 210 ? 14.210 -1.068 -4.880 1.00 95.69 210 ALA A C 1
ATOM 1508 O O . ALA A 1 210 ? 13.417 -1.699 -5.585 1.00 95.69 210 ALA A O 1
ATOM 1509 N N . VAL A 1 211 ? 14.821 0.045 -5.288 1.00 96.06 211 VAL A N 1
ATOM 1510 C CA . VAL A 1 211 ? 14.722 0.558 -6.656 1.00 96.06 211 VAL A CA 1
ATOM 1511 C C . VAL A 1 211 ? 15.585 -0.306 -7.564 1.00 96.06 211 VAL A C 1
ATOM 1513 O O . VAL A 1 211 ? 16.765 -0.526 -7.295 1.00 96.06 211 VAL A O 1
ATOM 1516 N N . SER A 1 212 ? 14.989 -0.796 -8.640 1.00 94.56 212 SER A N 1
ATOM 1517 C CA . SER A 1 212 ? 15.615 -1.681 -9.611 1.00 94.56 212 SER A CA 1
ATOM 1518 C C . SER A 1 212 ? 15.331 -1.184 -11.023 1.00 94.56 212 SER A C 1
ATOM 1520 O O . SER A 1 212 ? 14.237 -0.701 -11.298 1.00 94.56 212 SER A O 1
ATOM 1522 N N . SER A 1 213 ? 16.298 -1.310 -11.928 1.00 94.25 213 SER A N 1
ATOM 1523 C CA . SER A 1 213 ? 16.123 -0.928 -13.331 1.00 94.25 213 SER A CA 1
ATOM 1524 C C . SER A 1 213 ? 15.743 -2.152 -14.161 1.00 94.25 213 SER A C 1
ATOM 1526 O O . SER A 1 213 ? 16.528 -3.097 -14.254 1.00 94.25 213 SER A O 1
ATOM 1528 N N . LEU A 1 214 ? 14.546 -2.146 -14.749 1.00 94.31 214 LEU A N 1
ATOM 1529 C CA . LEU A 1 214 ? 14.147 -3.109 -15.774 1.00 94.31 214 LEU A CA 1
ATOM 1530 C C . LEU A 1 214 ? 14.431 -2.522 -17.153 1.00 94.31 214 LEU A C 1
ATOM 1532 O O . LEU A 1 214 ? 14.063 -1.387 -17.428 1.00 94.31 214 LEU A O 1
ATOM 1536 N N . ALA A 1 215 ? 15.078 -3.286 -18.028 1.00 93.94 215 ALA A N 1
ATOM 1537 C CA . ALA A 1 215 ? 15.407 -2.841 -19.377 1.00 93.94 215 ALA A CA 1
ATOM 1538 C C . ALA A 1 215 ? 14.457 -3.470 -20.406 1.00 93.94 215 ALA A C 1
ATOM 1540 O O . ALA A 1 215 ? 14.411 -4.691 -20.548 1.00 93.94 215 ALA A O 1
ATOM 1541 N N . PHE A 1 216 ? 13.739 -2.628 -21.149 1.00 94.69 216 PHE A N 1
ATOM 1542 C CA . PHE A 1 216 ? 12.873 -3.017 -22.269 1.00 94.69 216 PHE A CA 1
ATOM 1543 C C . PHE A 1 216 ? 13.485 -2.575 -23.604 1.00 94.69 216 PHE A C 1
ATOM 1545 O O . PHE A 1 216 ? 14.480 -1.860 -23.603 1.00 94.69 216 PHE A O 1
ATOM 1552 N N . LEU A 1 217 ? 12.943 -2.983 -24.754 1.00 94.12 217 LEU A N 1
ATOM 1553 C CA . LEU A 1 217 ? 13.463 -2.554 -26.062 1.00 94.12 217 LEU A CA 1
ATOM 1554 C C . LEU A 1 217 ? 12.712 -1.354 -26.618 1.00 94.12 217 LEU A C 1
ATOM 1556 O O . LEU A 1 217 ? 11.491 -1.320 -26.543 1.00 94.12 217 LEU A O 1
ATOM 1560 N N . SER A 1 218 ? 13.423 -0.427 -27.259 1.00 94.00 218 SER A N 1
ATOM 1561 C CA . SER A 1 218 ? 12.820 0.630 -28.079 1.00 94.00 218 SER A CA 1
ATOM 1562 C C . SER A 1 218 ? 12.004 0.061 -29.250 1.00 94.00 218 SER A C 1
ATOM 1564 O O . SER A 1 218 ? 12.191 -1.086 -29.657 1.00 94.00 218 SER A O 1
ATOM 1566 N N . GLY A 1 219 ? 11.111 0.864 -29.839 1.00 89.25 219 GLY A N 1
ATOM 1567 C CA . GLY A 1 219 ? 10.268 0.423 -30.963 1.00 89.25 219 GLY A CA 1
ATOM 1568 C C . GLY A 1 219 ? 11.022 -0.052 -32.211 1.00 89.25 219 GLY A C 1
ATOM 1569 O O . GLY A 1 219 ? 10.567 -0.969 -32.889 1.00 89.25 219 GLY A O 1
ATOM 1570 N N . ASP A 1 220 ? 12.208 0.498 -32.472 1.00 90.06 220 ASP A N 1
ATOM 1571 C CA . ASP A 1 220 ? 13.132 0.042 -33.523 1.00 90.06 220 ASP A CA 1
ATOM 1572 C C . ASP A 1 220 ? 13.985 -1.176 -33.103 1.00 90.06 220 ASP A C 1
ATOM 1574 O O . ASP A 1 220 ? 14.782 -1.675 -33.894 1.00 90.06 220 ASP A O 1
ATOM 1578 N N . ARG A 1 221 ? 13.833 -1.649 -31.857 1.00 90.19 221 ARG A N 1
ATOM 1579 C CA . ARG A 1 221 ? 14.575 -2.752 -31.222 1.00 90.19 221 ARG A CA 1
ATOM 1580 C C . ARG A 1 221 ? 16.096 -2.568 -31.205 1.00 90.19 221 ARG A C 1
ATOM 1582 O O . ARG A 1 221 ? 16.825 -3.543 -31.052 1.00 90.19 221 ARG A O 1
ATOM 1589 N N . SER A 1 222 ? 16.580 -1.333 -31.343 1.00 92.06 222 SER A N 1
ATOM 1590 C CA . SER A 1 222 ? 18.016 -1.031 -31.412 1.00 92.06 222 SER A CA 1
ATOM 1591 C C . SER A 1 222 ? 18.650 -0.738 -30.051 1.00 92.06 222 SER A C 1
ATOM 1593 O O . SER A 1 222 ? 19.873 -0.794 -29.917 1.00 92.06 222 SER A O 1
ATOM 1595 N N . ARG A 1 223 ? 17.842 -0.391 -29.040 1.00 93.00 223 ARG A N 1
ATOM 1596 C CA . ARG A 1 223 ? 18.311 0.111 -27.743 1.00 93.00 223 ARG A CA 1
ATOM 1597 C C . ARG A 1 223 ? 17.499 -0.451 -26.588 1.00 93.00 223 ARG A C 1
ATOM 1599 O O . ARG A 1 223 ? 16.307 -0.725 -26.721 1.00 93.00 223 ARG A O 1
ATOM 1606 N N . PHE A 1 224 ? 18.155 -0.538 -25.434 1.00 94.38 224 PHE A N 1
ATOM 1607 C CA . PHE A 1 224 ? 17.490 -0.780 -24.164 1.00 94.38 224 PHE A CA 1
ATOM 1608 C C . PHE A 1 224 ? 16.984 0.532 -23.560 1.00 94.38 224 PHE A C 1
ATOM 1610 O O . PHE A 1 224 ? 17.725 1.510 -23.467 1.00 94.38 224 PHE A O 1
ATOM 1617 N N . VAL A 1 225 ? 15.726 0.530 -23.136 1.00 95.19 225 VAL A N 1
ATOM 1618 C CA . VAL A 1 225 ? 15.052 1.622 -22.442 1.00 95.19 225 VAL A CA 1
ATOM 1619 C C . VAL A 1 225 ? 14.850 1.191 -20.987 1.00 95.19 225 VAL A C 1
ATOM 1621 O O . VAL A 1 225 ? 14.069 0.268 -20.740 1.00 95.19 225 VAL A O 1
ATOM 1624 N N . PRO A 1 226 ? 15.584 1.786 -20.031 1.00 94.50 226 PRO A N 1
ATOM 1625 C CA . PRO A 1 226 ? 15.451 1.447 -18.624 1.00 94.50 226 PRO A CA 1
ATOM 1626 C C . PRO A 1 226 ? 14.174 2.048 -18.028 1.00 94.50 226 PRO A C 1
ATOM 1628 O O . PRO A 1 226 ? 13.809 3.186 -18.317 1.00 94.50 226 PRO A O 1
ATOM 1631 N N . GLU A 1 227 ? 13.546 1.303 -17.130 1.00 94.81 227 GLU A N 1
ATOM 1632 C CA . GLU A 1 227 ? 12.424 1.727 -16.308 1.00 94.81 227 GLU A CA 1
ATOM 1633 C C . GLU A 1 227 ? 12.701 1.389 -14.845 1.00 94.81 227 GLU A C 1
ATOM 1635 O O . GLU A 1 227 ? 12.992 0.242 -14.498 1.00 94.81 227 GLU A O 1
ATOM 1640 N N . LEU A 1 228 ? 12.600 2.392 -13.975 1.00 95.06 228 LEU A N 1
ATOM 1641 C CA . LEU A 1 228 ? 12.782 2.199 -12.544 1.00 95.06 228 LEU A CA 1
ATOM 1642 C C . LEU A 1 228 ? 11.518 1.591 -11.933 1.00 95.06 228 LEU A C 1
ATOM 1644 O O . LEU A 1 228 ? 10.429 2.149 -12.051 1.00 95.06 228 LEU A O 1
ATOM 1648 N N . ARG A 1 229 ? 11.687 0.463 -11.246 1.00 96.44 229 ARG A N 1
ATOM 1649 C CA . ARG A 1 229 ? 10.645 -0.232 -10.491 1.00 96.44 229 ARG A CA 1
ATOM 1650 C C . ARG A 1 229 ? 11.075 -0.403 -9.037 1.00 96.44 229 ARG A C 1
ATOM 1652 O O . ARG A 1 229 ? 12.239 -0.679 -8.758 1.00 96.44 229 ARG A O 1
ATOM 1659 N N . TRP A 1 230 ? 10.145 -0.260 -8.109 1.00 97.25 230 TRP A N 1
ATOM 1660 C CA . TRP A 1 230 ? 10.351 -0.440 -6.680 1.00 97.25 230 TRP A CA 1
ATOM 1661 C C . TRP A 1 230 ? 9.726 -1.761 -6.263 1.00 97.25 230 TRP A C 1
ATOM 1663 O O . TRP A 1 230 ? 8.522 -1.953 -6.413 1.00 97.25 230 TRP A O 1
ATOM 1673 N N . TYR A 1 231 ? 10.535 -2.663 -5.713 1.00 95.62 231 TYR A N 1
ATOM 1674 C CA . TYR A 1 231 ? 10.069 -3.977 -5.273 1.00 95.62 231 TYR A CA 1
ATOM 1675 C C . TYR A 1 231 ? 10.402 -4.233 -3.805 1.00 95.62 231 TYR A C 1
ATOM 1677 O O . TYR A 1 231 ? 11.449 -3.762 -3.347 1.00 95.62 231 TYR A O 1
ATOM 1685 N N . PRO A 1 232 ? 9.557 -4.979 -3.065 1.00 93.44 232 PRO A N 1
ATOM 1686 C CA . PRO A 1 232 ? 9.862 -5.351 -1.691 1.00 93.44 232 PRO A CA 1
ATOM 1687 C C . PRO A 1 232 ? 11.200 -6.085 -1.626 1.00 93.44 232 PRO A C 1
ATOM 1689 O O . PRO A 1 232 ? 11.458 -6.996 -2.415 1.00 93.44 232 PRO A O 1
ATOM 1692 N N . ARG A 1 233 ? 12.056 -5.711 -0.675 1.00 92.56 233 ARG A N 1
ATOM 1693 C CA . ARG A 1 233 ? 13.381 -6.328 -0.513 1.00 92.56 233 ARG A CA 1
ATOM 1694 C C . ARG A 1 233 ? 13.291 -7.824 -0.216 1.00 92.56 233 ARG A C 1
ATOM 1696 O O . ARG A 1 233 ? 14.104 -8.586 -0.726 1.00 92.56 233 ARG A O 1
ATOM 1703 N N . SER A 1 234 ? 12.276 -8.245 0.538 1.00 88.31 234 SER A N 1
ATOM 1704 C CA . SER A 1 234 ? 12.034 -9.649 0.895 1.00 88.31 234 SER A CA 1
ATOM 1705 C C . SER A 1 234 ? 11.709 -10.548 -0.305 1.00 88.31 234 SER A C 1
ATOM 1707 O O . SER A 1 234 ? 11.968 -11.747 -0.254 1.00 88.31 234 SER A O 1
ATOM 1709 N N . SER A 1 235 ? 11.179 -9.988 -1.397 1.00 88.88 235 SER A N 1
ATOM 1710 C CA . SER A 1 235 ? 10.759 -10.727 -2.596 1.00 88.88 235 SER A CA 1
ATOM 1711 C C . SER A 1 235 ? 11.314 -10.125 -3.894 1.00 88.88 235 SER A C 1
ATOM 1713 O O . SER A 1 235 ? 10.729 -10.292 -4.969 1.00 88.88 235 SER A O 1
ATOM 1715 N N . GLN A 1 236 ? 12.452 -9.422 -3.825 1.00 89.69 236 GLN A N 1
ATOM 1716 C CA . GLN A 1 236 ? 12.953 -8.605 -4.935 1.00 89.69 236 GLN A CA 1
ATOM 1717 C C . GLN A 1 236 ? 13.222 -9.429 -6.200 1.00 89.69 236 GLN A C 1
ATOM 1719 O O . GLN A 1 236 ? 12.752 -9.065 -7.276 1.00 89.69 236 GLN A O 1
ATOM 1724 N N . ALA A 1 237 ? 13.945 -10.548 -6.083 1.00 89.81 237 ALA A N 1
ATOM 1725 C CA . ALA A 1 237 ? 14.271 -11.403 -7.227 1.00 89.81 237 ALA A CA 1
ATOM 1726 C C . ALA A 1 237 ? 13.005 -11.916 -7.929 1.00 89.81 237 ALA A C 1
ATOM 1728 O O . ALA A 1 237 ? 12.922 -11.940 -9.159 1.00 89.81 237 ALA A O 1
ATOM 1729 N N . ASP A 1 238 ? 11.991 -12.274 -7.139 1.00 90.69 238 ASP A N 1
ATOM 1730 C CA . ASP A 1 238 ? 10.728 -12.749 -7.671 1.00 90.69 238 ASP A CA 1
ATOM 1731 C C . ASP A 1 238 ? 9.950 -11.637 -8.387 1.00 90.69 238 ASP A C 1
ATOM 1733 O O . ASP A 1 238 ? 9.499 -11.808 -9.526 1.00 90.69 238 ASP A O 1
ATOM 1737 N N . SER A 1 239 ? 9.867 -10.474 -7.751 1.00 92.38 239 SER A N 1
ATOM 1738 C CA . SER A 1 239 ? 9.177 -9.305 -8.286 1.00 92.38 239 SER A CA 1
ATOM 1739 C C . SER A 1 239 ? 9.838 -8.775 -9.565 1.00 92.38 239 SER A C 1
ATOM 1741 O O . SER A 1 239 ? 9.139 -8.402 -10.500 1.00 92.38 239 SER A O 1
ATOM 1743 N N . LEU A 1 240 ? 11.171 -8.834 -9.671 1.00 92.88 240 LEU A N 1
ATOM 1744 C CA . LEU A 1 240 ? 11.911 -8.472 -10.887 1.00 92.88 240 LEU A CA 1
ATOM 1745 C C . LEU A 1 240 ? 11.507 -9.323 -12.088 1.00 92.88 240 LEU A C 1
ATOM 1747 O O . LEU A 1 240 ? 11.204 -8.796 -13.157 1.00 92.88 240 LEU A O 1
ATOM 1751 N N . VAL A 1 241 ? 11.481 -10.644 -11.907 1.00 92.06 241 VAL A N 1
ATOM 1752 C CA . VAL A 1 241 ? 11.070 -11.566 -12.970 1.00 92.06 241 VAL A CA 1
ATOM 1753 C C . VAL A 1 241 ? 9.601 -11.342 -13.321 1.00 92.06 241 VAL A C 1
ATOM 1755 O O . VAL A 1 241 ? 9.269 -11.286 -14.499 1.00 92.06 241 VAL A O 1
ATOM 1758 N N . ALA A 1 242 ? 8.725 -11.171 -12.326 1.00 91.38 242 ALA A N 1
ATOM 1759 C CA . ALA A 1 242 ? 7.314 -10.877 -12.572 1.00 91.38 242 ALA A CA 1
ATOM 1760 C C . ALA A 1 242 ? 7.129 -9.567 -13.360 1.00 91.38 242 ALA A C 1
ATOM 1762 O O . ALA A 1 242 ? 6.368 -9.538 -14.321 1.00 91.38 242 ALA A O 1
ATOM 1763 N N . GLY A 1 243 ? 7.878 -8.517 -13.017 1.00 92.44 243 GLY A N 1
ATOM 1764 C CA . GLY A 1 243 ? 7.863 -7.240 -13.725 1.00 92.44 243 GLY A CA 1
ATOM 1765 C C . GLY A 1 243 ? 8.368 -7.331 -15.164 1.00 92.44 243 GLY A C 1
ATOM 1766 O O . GLY A 1 243 ? 7.775 -6.734 -16.057 1.00 92.44 243 GLY A O 1
ATOM 1767 N N . LEU A 1 244 ? 9.420 -8.116 -15.419 1.00 92.00 244 LEU A N 1
ATOM 1768 C CA . LEU A 1 244 ? 9.898 -8.370 -16.783 1.00 92.00 244 LEU A CA 1
ATOM 1769 C C . LEU A 1 244 ? 8.844 -9.097 -17.629 1.00 92.00 244 LEU A C 1
ATOM 1771 O O . LEU A 1 244 ? 8.626 -8.717 -18.781 1.00 92.00 244 LEU A O 1
ATOM 1775 N N . LEU A 1 245 ? 8.183 -10.111 -17.056 1.00 92.06 245 LEU A N 1
ATOM 1776 C CA . LEU A 1 245 ? 7.093 -10.842 -17.712 1.00 92.06 245 LEU A CA 1
ATOM 1777 C C . LEU A 1 245 ? 5.877 -9.937 -17.977 1.00 92.06 245 LEU A C 1
ATOM 1779 O O . LEU A 1 245 ? 5.266 -10.043 -19.035 1.00 92.06 245 LEU A O 1
ATOM 1783 N N . ALA A 1 246 ? 5.546 -9.037 -17.044 1.00 91.50 246 ALA A N 1
ATOM 1784 C CA . ALA A 1 246 ? 4.457 -8.071 -17.201 1.00 91.50 246 ALA A CA 1
ATOM 1785 C C . ALA A 1 246 ? 4.746 -7.023 -18.291 1.00 91.50 246 ALA A C 1
ATOM 1787 O O . ALA A 1 246 ? 3.820 -6.502 -18.908 1.00 91.50 246 ALA A O 1
ATOM 1788 N N . GLY A 1 247 ? 6.026 -6.745 -18.552 1.00 92.62 247 GLY A N 1
ATOM 1789 C CA . GLY A 1 247 ? 6.460 -5.807 -19.576 1.00 92.62 247 GLY A CA 1
ATOM 1790 C C . GLY A 1 247 ? 6.551 -4.352 -19.092 1.00 92.62 247 GLY A C 1
ATOM 1791 O O . GLY A 1 247 ? 6.481 -4.077 -17.886 1.00 92.62 247 GLY A O 1
ATOM 1792 N N . PRO A 1 248 ? 6.751 -3.410 -20.035 1.00 93.62 248 PRO A N 1
ATOM 1793 C CA . PRO A 1 248 ? 6.787 -1.980 -19.748 1.00 93.62 248 PRO A CA 1
ATOM 1794 C C . PRO A 1 248 ? 5.485 -1.520 -19.098 1.00 93.62 248 PRO A C 1
ATOM 1796 O O . PRO A 1 248 ? 4.414 -2.044 -19.402 1.00 93.62 248 PRO A O 1
ATOM 1799 N N . SER A 1 249 ? 5.564 -0.520 -18.226 1.00 92.81 249 SER A N 1
ATOM 1800 C CA . SER A 1 249 ? 4.360 0.072 -17.644 1.00 92.81 249 SER A CA 1
ATOM 1801 C C . SER A 1 249 ? 3.529 0.808 -18.700 1.00 92.81 249 SER A C 1
ATOM 1803 O O . SER A 1 249 ? 3.990 1.055 -19.817 1.00 92.81 249 SER A O 1
ATOM 1805 N N . GLU A 1 250 ? 2.317 1.232 -18.340 1.00 90.62 250 GLU A N 1
ATOM 1806 C CA . GLU A 1 250 ? 1.433 1.964 -19.249 1.00 90.62 250 GLU A CA 1
ATOM 1807 C C . GLU A 1 250 ? 2.099 3.214 -19.850 1.00 90.62 250 GLU A C 1
ATOM 1809 O O . GLU A 1 250 ? 2.025 3.419 -21.066 1.00 90.62 250 GLU A O 1
ATOM 1814 N N . TRP A 1 251 ? 2.814 4.008 -19.044 1.00 88.31 251 TRP A N 1
ATOM 1815 C CA . TRP A 1 251 ? 3.453 5.238 -19.526 1.00 88.31 251 TRP A CA 1
ATOM 1816 C C . TRP A 1 251 ? 4.573 4.956 -20.536 1.00 88.31 251 TRP A C 1
ATOM 1818 O O . TRP A 1 251 ? 4.784 5.752 -21.454 1.00 88.31 251 TRP A O 1
ATOM 1828 N N . LEU A 1 252 ? 5.253 3.810 -20.409 1.00 91.38 252 LEU A N 1
ATOM 1829 C CA . LEU A 1 252 ? 6.357 3.411 -21.282 1.00 91.38 252 LEU A CA 1
ATOM 1830 C C . LEU A 1 252 ? 5.914 2.534 -22.470 1.00 91.38 252 LEU A C 1
ATOM 1832 O O . LEU A 1 252 ? 6.598 2.478 -23.495 1.00 91.38 252 LEU A O 1
ATOM 1836 N N . SER A 1 253 ? 4.746 1.895 -22.374 1.00 89.88 253 SER A N 1
ATOM 1837 C CA . SER A 1 253 ? 4.227 0.906 -23.334 1.00 89.88 253 SER A CA 1
ATOM 1838 C C . SER A 1 253 ? 4.088 1.413 -24.775 1.00 89.88 253 SER A C 1
ATOM 1840 O O . SER A 1 253 ? 4.114 0.626 -25.717 1.00 89.88 253 SER A O 1
ATOM 1842 N N . LYS A 1 254 ? 3.978 2.734 -24.976 1.00 88.19 254 LYS A N 1
ATOM 1843 C CA . LYS A 1 254 ? 3.893 3.349 -26.313 1.00 88.19 254 LYS A CA 1
ATOM 1844 C C . LYS A 1 254 ? 5.231 3.368 -27.059 1.00 88.19 254 LYS A C 1
ATOM 1846 O O . LYS A 1 254 ? 5.235 3.482 -28.281 1.00 88.19 254 LYS A O 1
ATOM 1851 N N . GLY A 1 255 ? 6.352 3.314 -26.338 1.00 87.56 255 GLY A N 1
ATOM 1852 C CA . GLY A 1 255 ? 7.698 3.479 -26.898 1.00 87.56 255 GLY A CA 1
ATOM 1853 C C . GLY A 1 255 ? 8.650 2.316 -26.628 1.00 87.56 255 GLY A C 1
ATOM 1854 O O . GLY A 1 255 ? 9.682 2.226 -27.301 1.00 87.56 255 GLY A O 1
ATOM 1855 N N . ALA A 1 256 ? 8.311 1.436 -25.683 1.00 91.50 256 ALA A N 1
ATOM 1856 C CA . ALA A 1 256 ? 9.100 0.258 -25.364 1.00 91.50 256 ALA A CA 1
ATOM 1857 C C . ALA A 1 256 ? 8.277 -1.033 -25.395 1.00 91.50 256 ALA A C 1
ATOM 1859 O O . ALA A 1 256 ? 7.067 -1.025 -25.187 1.00 91.50 256 ALA A O 1
ATOM 1860 N N . PHE A 1 257 ? 8.961 -2.152 -25.629 1.00 89.69 257 PHE A N 1
ATOM 1861 C CA . PHE A 1 257 ? 8.361 -3.470 -25.803 1.00 89.69 257 PHE A CA 1
ATOM 1862 C C . PHE A 1 257 ? 9.183 -4.543 -25.086 1.00 89.69 257 PHE A C 1
ATOM 1864 O O . PHE A 1 257 ? 10.408 -4.443 -24.971 1.00 89.69 257 PHE A O 1
ATOM 1871 N N . SER A 1 258 ? 8.508 -5.600 -24.636 1.00 87.56 258 SER A N 1
ATOM 1872 C CA . SER A 1 258 ? 9.160 -6.814 -24.141 1.00 87.56 258 SER A CA 1
ATOM 1873 C 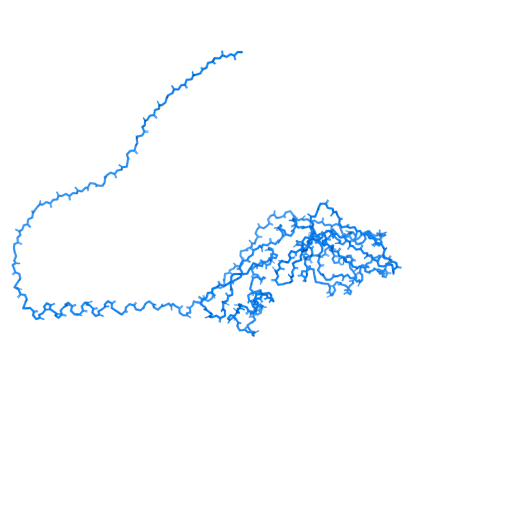C . SER A 1 258 ? 9.342 -7.818 -25.283 1.00 87.56 258 SER A C 1
ATOM 1875 O O . SER A 1 258 ? 8.457 -7.969 -26.124 1.00 87.56 258 SER A O 1
ATOM 1877 N N . LEU A 1 259 ? 10.484 -8.514 -25.318 1.00 83.50 259 LEU A N 1
ATOM 1878 C CA . LEU A 1 259 ? 10.673 -9.691 -26.185 1.00 83.50 259 LEU A CA 1
ATOM 1879 C C . LEU A 1 259 ? 10.180 -10.983 -25.535 1.00 83.50 259 LEU A C 1
ATOM 1881 O O . LEU A 1 259 ? 10.155 -12.027 -26.185 1.00 83.50 259 LEU A O 1
ATOM 1885 N N . ILE A 1 260 ? 9.828 -10.925 -24.253 1.00 85.00 260 ILE A N 1
ATOM 1886 C CA . ILE A 1 260 ? 9.284 -12.066 -23.538 1.00 85.00 260 ILE A CA 1
ATOM 1887 C C . ILE A 1 260 ? 7.898 -12.362 -24.128 1.00 85.00 260 ILE A C 1
ATOM 1889 O O . ILE A 1 260 ? 7.049 -11.468 -24.150 1.00 85.00 260 ILE A O 1
ATOM 1893 N N . PRO A 1 261 ? 7.653 -13.592 -24.616 1.00 80.38 261 PRO A N 1
ATOM 1894 C CA . PRO A 1 261 ? 6.348 -13.968 -25.138 1.00 80.38 261 PRO A CA 1
ATOM 1895 C C . PRO A 1 261 ? 5.246 -13.778 -24.084 1.00 80.38 261 PRO A C 1
ATOM 1897 O O . PRO A 1 261 ? 5.471 -14.092 -22.917 1.00 80.38 261 PRO A O 1
ATOM 1900 N N . PRO A 1 262 ? 4.032 -13.351 -24.466 1.00 74.62 262 PRO A N 1
ATOM 1901 C CA . PRO A 1 262 ? 2.947 -13.086 -23.514 1.00 74.62 262 PRO A CA 1
ATOM 1902 C C . PRO A 1 262 ? 2.471 -14.336 -22.753 1.00 74.62 262 PRO A C 1
ATOM 1904 O O . PRO A 1 262 ? 1.841 -14.222 -21.708 1.00 74.62 262 PRO A O 1
ATOM 1907 N N . ASN A 1 263 ? 2.770 -15.536 -23.258 1.00 78.75 263 ASN A N 1
ATOM 1908 C CA . ASN A 1 263 ? 2.484 -16.814 -22.603 1.00 78.75 263 ASN A CA 1
ATOM 1909 C C . ASN A 1 263 ? 3.667 -17.359 -21.781 1.00 78.75 263 ASN A C 1
ATOM 1911 O O . ASN A 1 263 ? 3.583 -18.475 -21.264 1.00 78.75 263 ASN A O 1
ATOM 1915 N N . ALA A 1 264 ? 4.776 -16.621 -21.682 1.00 80.06 264 ALA A N 1
ATOM 1916 C CA . ALA A 1 264 ? 5.890 -17.006 -20.835 1.00 80.06 264 ALA A CA 1
ATOM 1917 C C . ALA A 1 264 ? 5.473 -16.882 -19.366 1.00 80.06 264 ALA A C 1
ATOM 1919 O O . ALA A 1 264 ? 5.178 -15.801 -18.862 1.00 80.06 264 ALA A O 1
ATOM 1920 N N . GLY A 1 265 ? 5.445 -18.018 -18.678 1.00 79.00 265 GLY A N 1
ATOM 1921 C CA . GLY A 1 265 ? 5.155 -18.102 -17.256 1.00 79.00 265 GLY A CA 1
ATOM 1922 C C . GLY A 1 265 ? 6.372 -18.559 -16.469 1.00 79.00 265 GLY A C 1
ATOM 1923 O O . GLY A 1 265 ? 7.329 -19.123 -17.003 1.00 79.00 265 GLY A O 1
ATOM 1924 N N . ARG A 1 266 ? 6.314 -18.362 -15.155 1.00 74.38 266 ARG A N 1
ATOM 1925 C CA . ARG A 1 266 ? 7.247 -19.011 -14.235 1.00 74.38 266 ARG A CA 1
ATOM 1926 C C . ARG A 1 266 ? 6.982 -20.516 -14.265 1.00 74.38 266 ARG A C 1
ATOM 1928 O O . ARG A 1 266 ? 5.836 -20.931 -14.102 1.00 74.38 266 ARG A O 1
ATOM 1935 N N . ALA A 1 267 ? 8.021 -21.333 -14.439 1.00 74.44 267 ALA A N 1
ATOM 1936 C CA . ALA A 1 267 ? 7.895 -22.769 -14.211 1.00 74.44 267 ALA A CA 1
ATOM 1937 C C . ALA A 1 267 ? 7.487 -22.989 -12.744 1.00 74.44 267 ALA A C 1
ATOM 1939 O O . ALA A 1 267 ? 8.162 -22.493 -11.838 1.00 74.44 267 ALA A O 1
ATOM 1940 N N . GLY A 1 268 ? 6.361 -23.670 -12.514 1.00 61.41 268 GLY A N 1
ATOM 1941 C CA . GLY A 1 268 ? 5.884 -23.961 -11.165 1.00 61.41 268 GLY A CA 1
ATOM 1942 C C . GLY A 1 268 ? 6.951 -24.702 -10.361 1.00 61.41 268 GLY A C 1
ATOM 1943 O O . GLY A 1 268 ? 7.655 -25.562 -10.896 1.00 61.41 268 GLY A O 1
ATOM 1944 N N . ARG A 1 269 ? 7.086 -24.367 -9.073 1.00 53.81 269 ARG A N 1
ATOM 1945 C CA . ARG A 1 269 ? 7.792 -25.246 -8.136 1.00 53.81 269 ARG A CA 1
ATOM 1946 C C . ARG A 1 269 ? 6.901 -26.478 -7.957 1.00 53.81 269 ARG A C 1
ATOM 1948 O O . ARG A 1 269 ? 5.880 -26.377 -7.284 1.00 53.81 269 ARG A O 1
ATOM 1955 N N . GLY A 1 270 ? 7.226 -27.561 -8.662 1.00 38.69 270 GLY A N 1
ATOM 1956 C CA . GLY A 1 270 ? 6.751 -28.898 -8.299 1.00 38.69 270 GLY A CA 1
ATOM 1957 C C . GLY A 1 270 ? 7.311 -29.324 -6.952 1.00 38.69 270 GLY A C 1
ATOM 1958 O O . GLY A 1 270 ? 8.365 -28.765 -6.557 1.00 38.69 270 GLY A O 1
#

Foldseek 3Di:
DDDDDDDDDDDDDDDDDDDDDDDDDDDDDDDDDDDDPPVVVVVVVVVVVVVVPPPPPPDPPDDPDDPDPDDPPPCPDDQDAQAADDVPQDLQSLVVSLQSLLLRCLVPVSPRSCNQADPQCSVVADAQQKEWEAAPPDAWDWDADPVRWIKTKGQTQWMQHSLQDTDGDDPRDMDIKTWDWDADPVRDIHTHDIDHHHYYYVVSQVVQWDWDWDWFAFPVRPDTDTDIGIDGPVCVVVSNVVSLLVFDDPVCVVTTTHPRPVPDDDDDDD

Radius of gyration: 34.39 Å; Cα contacts (8 Å, |Δi|>4): 360; chains: 1; bounding box: 101×61×83 Å